Protein AF-A0A970P2R1-F1 (afdb_monomer)

pLDDT: mean 73.84, std 22.55, range [23.25, 95.31]

Nearest PDB structures (foldseek):
  1dvm-assembly2_B  TM=5.937E-01  e=7.391E-01  Homo sapiens
  6i8s-assembly4_D  TM=6.173E-01  e=1.164E+00  Homo sapiens
  1dvm-assembly1_A  TM=5.723E-01  e=1.164E+00  Homo sapiens
  4ic0-assembly2_B  TM=6.136E-01  e=2.172E+00  Homo sapiens
  4dte-assembly1_A  TM=6.291E-01  e=5.385E+00  Danio rerio

Sequence (281 aa):
KMSAKVDSSAVQDGYQIYHHCFVFNDQGHWTVIQQGMNEENLQARRYHWLSTQMQEFTVDPQSAICCDHTGETLNLVSKSNQLLNQTSCKLVQSHPDKLLFEIEKINNQSKALQLPRPHWIPKTSYLNKSLYLAYEQQPQNFEQLLGVSGVGPGTLRALCMVAEVAYGVEASYADPVRYSFAHGGKDGIPFPVNEADIENSYTVLNRALRRSRAGHSEQLKALKNLAKWHSETMNSINCTPVSGVDSGSLALMPSIEARNSDSISGKNSAPSSLPVQMELF

Radius of gyration: 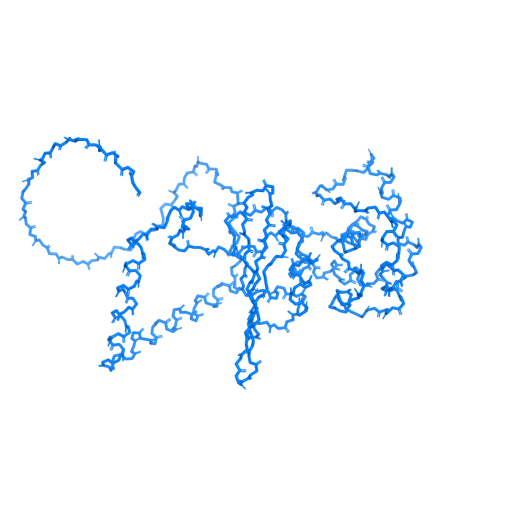25.47 Å; Cα contacts (8 Å, |Δi|>4): 344; chains: 1; bounding box: 80×46×70 Å

Structure (mmCIF, N/CA/C/O backbone):
data_AF-A0A970P2R1-F1
#
_entry.id   AF-A0A970P2R1-F1
#
loop_
_atom_site.group_PDB
_atom_site.id
_atom_site.type_symbol
_atom_site.label_atom_id
_atom_site.label_alt_id
_atom_site.label_comp_id
_atom_site.label_asym_id
_atom_site.label_entity_id
_atom_site.label_seq_id
_atom_site.pdbx_PDB_ins_code
_atom_site.Cartn_x
_atom_site.Cartn_y
_atom_site.Cartn_z
_atom_site.occupancy
_atom_site.B_iso_or_equiv
_atom_site.auth_seq_id
_atom_site.auth_comp_id
_atom_site.auth_asym_id
_atom_site.auth_atom_id
_atom_site.pdbx_PDB_model_num
ATOM 1 N N . LYS A 1 1 ? -9.849 3.499 -11.238 1.00 80.94 1 LYS A N 1
ATOM 2 C CA . LYS A 1 1 ? -10.430 3.790 -9.897 1.00 80.94 1 LYS A CA 1
ATOM 3 C C . LYS A 1 1 ? -9.833 2.899 -8.808 1.00 80.94 1 LYS A C 1
ATOM 5 O O . LYS A 1 1 ? -9.298 3.453 -7.861 1.00 80.94 1 LYS A O 1
ATOM 10 N N . MET A 1 2 ? -9.891 1.565 -8.931 1.00 92.25 2 MET A N 1
ATOM 11 C CA . MET A 1 2 ? -9.352 0.660 -7.901 1.00 92.25 2 MET A CA 1
ATOM 12 C C . MET A 1 2 ? -7.836 0.811 -7.700 1.00 92.25 2 MET A C 1
ATOM 14 O O . MET A 1 2 ? -7.391 0.909 -6.567 1.00 92.25 2 MET A O 1
ATOM 18 N N . SER A 1 3 ? -7.060 0.966 -8.777 1.00 91.75 3 SER A N 1
ATOM 19 C CA . SER A 1 3 ? -5.612 1.228 -8.697 1.00 91.75 3 SER A CA 1
ATOM 20 C C . SER A 1 3 ? -5.265 2.438 -7.824 1.00 91.75 3 SER A C 1
ATOM 22 O O . SER A 1 3 ? -4.459 2.347 -6.907 1.00 91.75 3 SER A O 1
ATOM 24 N N . ALA A 1 4 ? -5.927 3.575 -8.049 1.00 90.06 4 ALA A N 1
ATOM 25 C CA . ALA A 1 4 ? -5.758 4.771 -7.222 1.00 90.06 4 ALA A CA 1
ATOM 26 C C . ALA A 1 4 ? -6.192 4.541 -5.769 1.00 90.06 4 ALA A C 1
ATOM 28 O O . ALA A 1 4 ? -5.599 5.095 -4.847 1.00 90.06 4 ALA A O 1
ATOM 29 N N . LYS A 1 5 ? -7.223 3.719 -5.545 1.00 92.50 5 LYS A N 1
ATOM 30 C CA . LYS A 1 5 ? -7.702 3.389 -4.201 1.00 92.50 5 LYS A CA 1
ATOM 31 C C . LYS A 1 5 ? -6.689 2.549 -3.428 1.00 92.50 5 LYS A C 1
ATOM 33 O O . LYS A 1 5 ? -6.451 2.829 -2.258 1.00 92.50 5 LYS A O 1
ATOM 38 N N . VAL A 1 6 ? -6.082 1.568 -4.087 1.00 93.88 6 VAL A N 1
ATOM 39 C CA . VAL A 1 6 ? -5.018 0.743 -3.514 1.00 93.88 6 VAL A CA 1
ATOM 40 C C . VAL A 1 6 ? -3.812 1.609 -3.161 1.00 93.88 6 VAL A C 1
ATOM 42 O O . VAL A 1 6 ? -3.434 1.639 -1.992 1.00 93.88 6 VAL A O 1
ATOM 45 N N . ASP A 1 7 ? -3.292 2.381 -4.118 1.00 92.62 7 ASP A N 1
ATOM 46 C CA . ASP A 1 7 ? -2.084 3.194 -3.909 1.00 92.62 7 ASP A CA 1
ATOM 47 C C . ASP A 1 7 ? -2.286 4.309 -2.867 1.00 92.62 7 ASP A C 1
ATOM 49 O O . ASP A 1 7 ? -1.341 4.682 -2.192 1.00 92.62 7 ASP A O 1
ATOM 53 N N . SER A 1 8 ? -3.510 4.829 -2.691 1.00 90.19 8 SER A N 1
ATOM 54 C CA . SER A 1 8 ? -3.786 5.905 -1.718 1.00 90.19 8 SER A CA 1
ATOM 55 C C . SER A 1 8 ? -4.278 5.440 -0.344 1.00 90.19 8 SER A C 1
ATOM 57 O O . SER A 1 8 ? -4.196 6.194 0.624 1.00 90.19 8 SER A O 1
ATOM 59 N N . SER A 1 9 ? -4.902 4.261 -0.249 1.00 91.62 9 SER A N 1
ATOM 60 C CA . SER A 1 9 ? -5.569 3.805 0.984 1.00 91.62 9 SER A CA 1
ATOM 61 C C . SER A 1 9 ? -4.962 2.528 1.560 1.00 91.62 9 SER A C 1
ATOM 63 O O . SER A 1 9 ? -4.889 2.394 2.784 1.00 91.62 9 SER A O 1
ATOM 65 N N . ALA A 1 10 ? -4.570 1.586 0.699 1.00 92.62 10 ALA A N 1
ATOM 66 C CA . ALA A 1 10 ? -4.089 0.273 1.113 1.00 92.62 10 ALA A CA 1
ATOM 67 C C . ALA A 1 10 ? -2.560 0.224 1.248 1.00 92.62 10 ALA A C 1
ATOM 69 O O . ALA A 1 10 ? -2.063 -0.441 2.151 1.00 92.62 10 ALA A O 1
ATOM 70 N N . VAL A 1 11 ? -1.831 0.958 0.404 1.00 92.06 11 VAL A N 1
ATOM 71 C CA . VAL A 1 11 ? -0.399 1.232 0.581 1.00 92.06 11 VAL A CA 1
ATOM 72 C C . VAL A 1 11 ? -0.270 2.543 1.356 1.00 92.06 11 VAL A C 1
ATOM 74 O O . VAL A 1 11 ? -0.536 3.613 0.822 1.00 92.06 11 VAL A O 1
ATOM 77 N N . GLN A 1 12 ? 0.052 2.470 2.647 1.00 91.00 12 GLN A N 1
ATOM 78 C CA . GLN A 1 12 ? 0.147 3.645 3.519 1.00 91.00 12 GLN A CA 1
ATOM 79 C C . GLN A 1 12 ? 1.611 4.027 3.744 1.00 91.00 12 GLN A C 1
ATOM 81 O O . GLN A 1 12 ? 2.152 3.836 4.830 1.00 91.00 12 GLN A O 1
ATOM 86 N N . ASP A 1 13 ? 2.239 4.546 2.691 1.00 88.12 13 ASP A N 1
ATOM 87 C CA . ASP A 1 13 ? 3.656 4.943 2.642 1.00 88.12 13 ASP A CA 1
ATOM 88 C C . ASP A 1 13 ? 3.884 6.455 2.827 1.00 88.12 13 ASP A C 1
ATOM 90 O O . ASP A 1 13 ? 5.014 6.937 2.791 1.00 88.12 13 ASP A O 1
ATOM 94 N N . GLY A 1 14 ? 2.807 7.221 3.013 1.00 88.56 14 GLY A N 1
ATOM 95 C CA . GLY A 1 14 ? 2.865 8.671 3.197 1.00 88.56 14 GLY A CA 1
ATOM 96 C C . GLY A 1 14 ? 2.974 9.481 1.901 1.00 88.56 14 GLY A C 1
ATOM 97 O O . GLY A 1 14 ? 3.037 10.706 1.978 1.00 88.56 14 GLY A O 1
ATOM 98 N N . TYR A 1 15 ? 2.944 8.854 0.720 1.00 91.00 15 TYR A N 1
ATOM 99 C CA . TYR A 1 15 ? 2.970 9.568 -0.557 1.00 91.00 15 TYR A CA 1
ATOM 100 C C . TYR A 1 15 ? 1.544 9.849 -1.045 1.00 91.00 15 TYR A C 1
ATOM 102 O O . TYR A 1 15 ? 0.757 8.949 -1.338 1.00 91.00 15 TYR A O 1
ATOM 110 N N . GLN A 1 16 ? 1.190 11.126 -1.167 1.00 91.44 16 GLN A N 1
ATOM 111 C CA . GLN A 1 16 ? -0.131 11.536 -1.638 1.00 91.44 16 GLN A CA 1
ATOM 112 C C . GLN A 1 16 ? -0.165 11.586 -3.166 1.00 91.44 16 GLN A C 1
ATOM 114 O O . GLN A 1 16 ? 0.606 12.317 -3.789 1.00 91.44 16 GLN A O 1
ATOM 119 N N . ILE A 1 17 ? -1.067 10.810 -3.775 1.00 93.00 17 ILE A N 1
ATOM 120 C CA . ILE A 1 17 ? -1.231 10.748 -5.232 1.00 93.00 17 ILE A CA 1
ATOM 121 C C . ILE A 1 17 ? -1.724 12.094 -5.770 1.00 93.00 17 ILE A C 1
ATOM 123 O O . ILE A 1 17 ? -2.824 12.533 -5.437 1.00 93.00 17 ILE A O 1
ATOM 127 N N . TYR A 1 18 ? -0.941 12.707 -6.657 1.00 92.69 18 TYR A N 1
ATOM 128 C CA . TYR A 1 18 ? -1.281 13.975 -7.314 1.00 92.69 18 TYR A CA 1
ATOM 129 C C . TYR A 1 18 ? -1.337 13.865 -8.843 1.00 92.69 18 TYR A C 1
ATOM 131 O O . TYR A 1 18 ? -1.887 14.739 -9.511 1.00 92.69 18 TYR A O 1
ATOM 139 N N . HIS A 1 19 ? -0.794 12.786 -9.413 1.00 93.12 19 HIS A N 1
ATOM 140 C CA . HIS A 1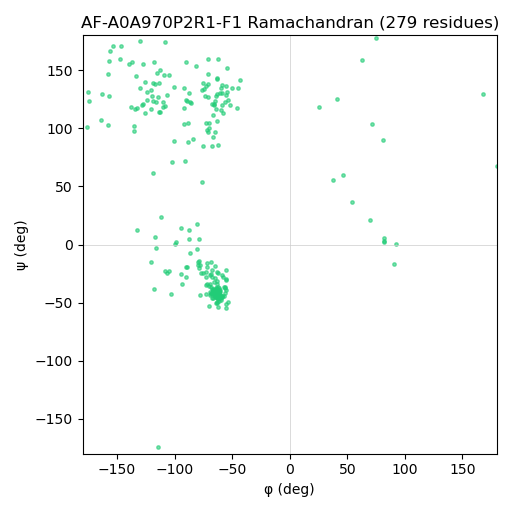 19 ? -0.834 12.520 -10.847 1.00 93.12 19 HIS A CA 1
ATOM 141 C C . HIS A 1 19 ? -1.328 11.098 -11.114 1.00 93.12 19 HIS A C 1
ATOM 143 O O . HIS A 1 19 ? -0.869 10.140 -10.488 1.00 93.12 19 HIS A O 1
ATOM 149 N N . HIS A 1 20 ? -2.242 10.960 -12.075 1.00 94.38 20 HIS A N 1
ATOM 150 C CA . HIS A 1 20 ? -2.821 9.689 -12.495 1.00 94.38 20 HIS A CA 1
ATOM 151 C C . HIS A 1 20 ? -2.930 9.649 -14.019 1.00 94.38 20 HIS A C 1
ATOM 153 O O . HIS A 1 20 ? -3.655 10.443 -14.615 1.00 94.38 20 HIS A O 1
ATOM 159 N N . CYS A 1 21 ? -2.236 8.701 -14.643 1.00 94.69 21 CYS A N 1
ATOM 160 C CA . CYS A 1 21 ? -2.295 8.455 -16.077 1.00 94.69 21 CYS A CA 1
ATOM 161 C C . CYS A 1 21 ? -2.799 7.032 -16.333 1.00 94.69 21 CYS A C 1
ATOM 163 O O . CYS A 1 21 ? -2.270 6.071 -15.774 1.00 94.69 21 CYS A O 1
ATOM 165 N N . PHE A 1 22 ? -3.824 6.907 -17.175 1.00 94.88 22 PHE A N 1
ATOM 166 C CA . PHE A 1 22 ? -4.406 5.638 -17.603 1.00 94.88 22 PHE A CA 1
ATOM 167 C C . PHE A 1 22 ? -4.259 5.524 -19.119 1.00 94.88 22 PHE A C 1
ATOM 169 O O . PHE A 1 22 ? -4.734 6.389 -19.854 1.00 94.88 22 PHE A O 1
ATOM 176 N N . VAL A 1 23 ? -3.614 4.456 -19.582 1.00 94.12 23 VAL A N 1
ATOM 177 C CA . VAL A 1 23 ? -3.412 4.179 -21.009 1.00 94.12 23 VAL A CA 1
ATOM 178 C C . VAL A 1 23 ? -3.946 2.788 -21.311 1.00 94.12 23 VAL A C 1
ATOM 180 O O . VAL A 1 23 ? -3.753 1.862 -20.525 1.00 94.12 23 VAL A O 1
ATOM 183 N N . PHE A 1 24 ? -4.608 2.630 -22.452 1.00 95.06 24 PHE A N 1
ATOM 184 C CA . PHE A 1 24 ? -5.129 1.352 -22.922 1.00 95.06 24 PHE A CA 1
ATOM 185 C C . PHE A 1 24 ? -4.856 1.176 -24.415 1.00 95.06 24 PHE A C 1
ATOM 187 O O . PHE A 1 24 ? -4.655 2.158 -25.131 1.00 95.06 24 PHE A O 1
ATOM 194 N N . ASN A 1 25 ? -4.828 -0.072 -24.874 1.00 93.31 25 ASN A N 1
ATOM 195 C CA . ASN A 1 25 ? -4.728 -0.410 -26.289 1.00 93.31 25 ASN A CA 1
ATOM 196 C C . ASN A 1 25 ? -6.051 -0.977 -26.835 1.00 93.31 25 ASN A C 1
ATOM 198 O O . ASN A 1 25 ? -7.013 -1.208 -26.101 1.00 93.31 25 ASN A O 1
ATOM 202 N N . ASP A 1 26 ? -6.083 -1.208 -28.143 1.00 94.06 26 ASP A N 1
ATOM 203 C CA . ASP A 1 26 ? -7.198 -1.807 -28.886 1.00 94.06 26 ASP A CA 1
ATOM 204 C C . ASP A 1 26 ? -7.515 -3.257 -28.476 1.00 94.06 26 ASP A C 1
ATOM 206 O O . ASP A 1 26 ? -8.648 -3.706 -28.623 1.00 94.06 26 ASP A O 1
ATOM 210 N N . GLN A 1 27 ? -6.542 -3.973 -27.908 1.00 93.44 27 GLN A N 1
ATOM 211 C CA . GLN A 1 27 ? -6.704 -5.324 -27.355 1.00 93.44 27 GLN A CA 1
ATOM 212 C C . GLN A 1 27 ? -7.318 -5.341 -25.943 1.00 93.44 27 GLN A C 1
ATOM 214 O O . GLN A 1 27 ? -7.556 -6.414 -25.392 1.00 93.44 27 GLN A O 1
ATOM 219 N N . GLY A 1 28 ? -7.567 -4.176 -25.337 1.00 91.06 28 GLY A N 1
ATOM 220 C CA . GLY A 1 28 ? -8.112 -4.059 -23.981 1.00 91.06 28 GLY A CA 1
ATOM 221 C C . GLY A 1 28 ? -7.076 -4.209 -22.861 1.00 91.06 28 GLY A C 1
ATOM 222 O O . GLY A 1 28 ? -7.441 -4.197 -21.684 1.00 91.06 28 GLY A O 1
ATOM 223 N N . HIS A 1 29 ? -5.786 -4.308 -23.191 1.00 92.94 29 HIS A N 1
ATOM 224 C CA . HIS A 1 29 ? -4.715 -4.195 -22.207 1.00 92.94 29 HIS A CA 1
ATOM 225 C C . HIS A 1 29 ? -4.583 -2.746 -21.758 1.00 92.94 29 HIS A C 1
ATOM 227 O O . HIS A 1 29 ? -4.588 -1.816 -22.564 1.00 92.94 29 HIS A O 1
ATOM 233 N N . TRP A 1 30 ? -4.425 -2.563 -20.455 1.00 94.00 30 TRP A N 1
ATOM 234 C CA . TRP A 1 30 ? -4.271 -1.261 -19.833 1.00 94.00 30 TRP A CA 1
ATOM 235 C C . TRP A 1 30 ? -3.032 -1.193 -18.937 1.00 94.00 30 TRP A C 1
ATOM 237 O O . TRP A 1 30 ? -2.535 -2.203 -18.425 1.00 94.00 30 TRP A O 1
ATOM 247 N N . THR A 1 31 ? -2.544 0.028 -18.749 1.00 94.81 31 THR A N 1
ATOM 248 C CA . THR A 1 31 ? -1.518 0.393 -17.775 1.00 94.81 31 THR A CA 1
ATOM 249 C C . THR A 1 31 ? -1.949 1.641 -17.018 1.00 94.81 31 THR A C 1
ATOM 251 O O . THR A 1 31 ? -2.610 2.528 -17.566 1.00 94.81 31 THR A O 1
ATOM 254 N N . VAL A 1 32 ? -1.592 1.691 -15.737 1.00 95.25 32 VAL A N 1
ATOM 255 C CA . VAL A 1 32 ? -1.745 2.887 -14.909 1.00 95.25 32 VAL A CA 1
ATOM 256 C C . VAL A 1 32 ? -0.382 3.312 -14.397 1.00 95.25 32 VAL A C 1
ATOM 258 O O . VAL A 1 32 ? 0.370 2.493 -13.875 1.00 95.25 32 VAL A O 1
ATOM 261 N N . ILE A 1 33 ? -0.095 4.603 -14.523 1.00 93.75 33 ILE A N 1
ATOM 262 C CA . ILE A 1 33 ? 1.086 5.241 -13.949 1.00 93.75 33 ILE A CA 1
ATOM 263 C C . ILE A 1 33 ? 0.592 6.334 -13.009 1.00 93.75 33 ILE A C 1
ATOM 265 O O . ILE A 1 33 ? -0.058 7.288 -13.441 1.00 93.75 33 ILE A O 1
ATOM 269 N N . GLN A 1 34 ? 0.888 6.188 -11.722 1.00 94.56 34 GLN A N 1
ATOM 270 C CA . GLN A 1 34 ? 0.523 7.157 -10.689 1.00 94.56 34 GLN A CA 1
ATOM 271 C C . GLN A 1 34 ? 1.784 7.756 -10.087 1.00 94.56 34 GLN A C 1
ATOM 273 O O . GLN A 1 34 ? 2.806 7.077 -9.993 1.00 94.56 34 GLN A O 1
ATOM 278 N N . GLN A 1 35 ? 1.714 9.020 -9.679 1.00 91.94 35 GLN A N 1
ATOM 279 C CA . GLN A 1 35 ? 2.790 9.667 -8.937 1.00 91.94 35 GLN A CA 1
ATOM 280 C C . GLN A 1 35 ? 2.239 10.209 -7.627 1.00 91.94 35 GLN A C 1
ATOM 282 O O . GLN A 1 35 ? 1.261 10.964 -7.619 1.00 91.94 35 GLN A O 1
ATOM 287 N N . GLY A 1 36 ? 2.868 9.778 -6.539 1.00 92.69 36 GLY A N 1
ATOM 288 C CA . GLY A 1 36 ? 2.662 10.295 -5.201 1.00 92.69 36 GLY A CA 1
ATOM 289 C C . GLY A 1 36 ? 3.821 11.187 -4.783 1.00 92.69 36 GLY A C 1
ATOM 290 O O . GLY A 1 36 ? 4.961 10.945 -5.180 1.00 92.69 36 GLY A O 1
ATOM 291 N N . MET A 1 37 ? 3.531 12.217 -3.998 1.00 91.12 37 MET A N 1
ATOM 292 C CA . MET A 1 37 ? 4.530 13.098 -3.399 1.00 91.12 37 MET A CA 1
ATOM 293 C C . MET A 1 37 ? 4.460 12.983 -1.882 1.00 91.12 37 MET A C 1
ATOM 295 O O . MET A 1 37 ? 3.369 12.945 -1.314 1.00 91.12 37 MET A O 1
ATOM 299 N N . ASN A 1 38 ? 5.620 12.931 -1.242 1.00 89.00 38 ASN A N 1
ATOM 300 C CA . ASN A 1 38 ? 5.754 13.077 0.195 1.00 89.00 38 ASN A CA 1
ATOM 301 C C . ASN A 1 38 ? 6.514 14.386 0.456 1.00 89.00 38 ASN A C 1
ATOM 303 O O . ASN A 1 38 ? 7.665 14.555 0.056 1.00 89.00 38 ASN A O 1
ATOM 307 N N . GLU A 1 39 ? 5.821 15.342 1.071 1.00 86.12 39 GLU A N 1
ATOM 308 C CA . GLU A 1 39 ? 6.351 16.684 1.332 1.00 86.12 39 GLU A CA 1
ATOM 309 C C . GLU A 1 39 ? 7.364 16.697 2.484 1.00 86.12 39 GLU A C 1
ATOM 311 O O . GLU A 1 39 ? 8.225 17.570 2.524 1.00 86.12 39 GLU A O 1
ATOM 316 N N . GLU A 1 40 ? 7.300 15.726 3.400 1.00 84.94 40 GLU A N 1
ATOM 317 C CA . GLU A 1 40 ? 8.189 15.661 4.565 1.00 84.94 40 GLU A CA 1
ATOM 318 C C . GLU A 1 40 ? 9.609 15.262 4.164 1.00 84.94 40 GLU A C 1
ATOM 320 O O . GLU A 1 40 ? 10.580 15.848 4.639 1.00 84.94 40 GLU A O 1
ATOM 325 N N . ASN A 1 41 ? 9.736 14.280 3.267 1.00 83.00 41 ASN A N 1
ATOM 326 C CA . ASN A 1 41 ? 11.031 13.823 2.763 1.00 83.00 41 ASN A CA 1
ATOM 327 C C . ASN A 1 41 ? 11.399 14.418 1.392 1.00 83.00 41 ASN A C 1
ATOM 329 O O . ASN A 1 41 ? 12.463 14.097 0.867 1.00 83.00 41 ASN A O 1
ATOM 333 N N . LEU A 1 42 ? 10.554 15.298 0.837 1.00 82.38 42 LEU A N 1
ATOM 334 C CA . LEU A 1 42 ? 10.734 15.956 -0.464 1.00 82.38 42 LEU A CA 1
ATOM 335 C C . LEU A 1 42 ? 10.961 14.968 -1.619 1.00 82.38 42 LEU A C 1
ATOM 337 O O . LEU A 1 42 ? 11.737 15.237 -2.538 1.00 82.38 42 LEU A O 1
ATOM 341 N N . GLN A 1 43 ? 10.285 13.818 -1.585 1.00 84.62 43 GLN A N 1
ATOM 342 C CA . GLN A 1 43 ? 10.414 12.793 -2.616 1.00 84.62 43 GLN A CA 1
ATOM 343 C C . GLN A 1 43 ? 9.115 12.508 -3.359 1.00 84.62 43 GLN A C 1
ATOM 345 O O . GLN A 1 43 ? 8.003 12.681 -2.857 1.00 84.62 43 GLN A O 1
ATOM 350 N N . ALA A 1 44 ? 9.279 11.973 -4.569 1.00 87.56 44 ALA A N 1
ATOM 351 C CA . ALA A 1 44 ? 8.202 11.396 -5.352 1.00 87.56 44 ALA A CA 1
ATOM 352 C C . ALA A 1 44 ? 8.331 9.868 -5.421 1.00 87.56 44 ALA A C 1
ATOM 354 O O . ALA A 1 44 ? 9.429 9.314 -5.497 1.00 87.56 44 ALA A O 1
ATOM 355 N N . ARG A 1 45 ? 7.187 9.188 -5.447 1.00 89.44 45 ARG A N 1
ATOM 356 C CA . ARG A 1 45 ? 7.066 7.740 -5.630 1.00 89.44 45 ARG A CA 1
ATOM 357 C C . ARG A 1 45 ? 6.161 7.465 -6.823 1.00 89.44 45 ARG A C 1
ATOM 359 O O . ARG A 1 45 ? 5.093 8.065 -6.948 1.00 89.44 45 ARG A O 1
ATOM 366 N N . ARG A 1 46 ? 6.598 6.592 -7.734 1.00 90.56 46 ARG A N 1
ATOM 367 C CA . ARG A 1 46 ? 5.837 6.216 -8.934 1.00 90.56 46 ARG A CA 1
ATOM 368 C C . ARG A 1 46 ? 5.266 4.815 -8.800 1.00 90.56 46 ARG A C 1
ATOM 370 O O . ARG A 1 46 ? 6.008 3.876 -8.545 1.00 90.56 46 ARG A O 1
ATOM 377 N N . TYR A 1 47 ? 3.971 4.670 -9.036 1.00 92.69 47 TYR A N 1
ATOM 378 C CA . TYR A 1 47 ? 3.264 3.395 -8.969 1.00 92.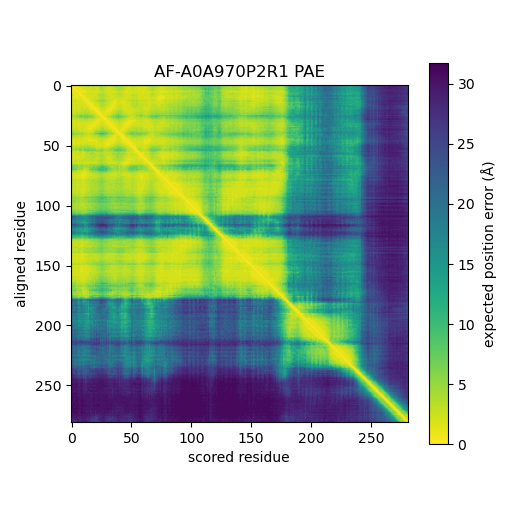69 47 TYR A CA 1
ATOM 379 C C . TYR A 1 47 ? 2.872 2.973 -10.374 1.00 92.69 47 TYR A C 1
ATOM 381 O O . TYR A 1 47 ? 2.179 3.701 -11.090 1.00 92.69 47 TYR A O 1
ATOM 389 N N . HIS A 1 48 ? 3.321 1.791 -10.767 1.00 91.56 48 HIS A N 1
ATOM 390 C CA . HIS A 1 48 ? 3.115 1.237 -12.090 1.00 91.56 48 HIS A CA 1
ATOM 391 C C . HIS A 1 48 ? 2.228 0.007 -11.991 1.00 91.56 48 HIS A C 1
ATOM 393 O O . HIS A 1 48 ? 2.532 -0.942 -11.268 1.00 91.56 48 HIS A O 1
ATOM 399 N N . TRP A 1 49 ? 1.159 0.016 -12.773 1.00 93.38 49 TRP A N 1
ATOM 400 C CA . TRP A 1 49 ? 0.234 -1.093 -12.913 1.00 93.38 49 TRP A CA 1
ATOM 401 C C . TRP A 1 49 ? 0.229 -1.561 -14.357 1.00 93.38 49 TRP A C 1
ATOM 403 O O . TRP A 1 49 ? 0.175 -0.747 -15.287 1.00 93.38 49 TRP A O 1
ATOM 413 N N . LEU A 1 50 ? 0.204 -2.875 -14.542 1.00 91.94 50 LEU A N 1
ATOM 414 C CA . LEU A 1 50 ? 0.110 -3.487 -15.853 1.00 91.94 50 LEU A CA 1
ATOM 415 C C . LEU A 1 50 ? -0.923 -4.614 -15.830 1.00 91.94 50 LEU A C 1
ATOM 417 O O . LEU A 1 50 ? -0.740 -5.626 -15.156 1.00 91.94 50 LEU A O 1
ATOM 421 N N . SER A 1 51 ? -1.989 -4.450 -16.613 1.00 91.50 51 SER A N 1
ATOM 422 C CA . SER A 1 51 ? -3.090 -5.421 -16.710 1.00 91.50 51 SER A CA 1
ATOM 423 C C . SER A 1 51 ? -2.651 -6.838 -17.074 1.00 91.50 51 SER A C 1
ATOM 425 O O . SER A 1 51 ? -3.286 -7.796 -16.661 1.00 91.50 51 SER A O 1
ATOM 427 N N . THR A 1 52 ? -1.563 -6.987 -17.831 1.00 88.38 52 THR A N 1
ATOM 428 C CA . THR A 1 52 ? -1.064 -8.295 -18.273 1.00 88.38 52 THR A CA 1
ATOM 429 C C . THR A 1 52 ? -0.294 -9.050 -17.190 1.00 88.38 52 THR A C 1
ATOM 431 O O . THR A 1 52 ? -0.002 -10.227 -17.373 1.00 88.38 52 THR A O 1
ATOM 434 N N . GLN A 1 53 ? 0.101 -8.378 -16.105 1.00 84.44 53 GLN A N 1
ATOM 435 C CA . GLN A 1 53 ? 0.837 -8.976 -14.983 1.00 84.44 53 GLN A CA 1
ATOM 436 C C . GLN A 1 53 ? -0.023 -9.107 -13.725 1.00 84.44 53 GLN A C 1
ATOM 438 O O . GLN A 1 53 ? 0.263 -9.944 -12.873 1.00 84.44 53 GLN A O 1
ATOM 443 N N . MET A 1 54 ? -1.076 -8.302 -13.613 1.00 84.31 54 MET A N 1
ATOM 444 C CA . MET A 1 54 ? -1.993 -8.347 -12.486 1.00 84.31 54 MET A CA 1
ATOM 445 C C . MET A 1 54 ? -2.922 -9.566 -12.575 1.00 84.31 54 MET A C 1
ATOM 447 O O . MET A 1 54 ? -3.525 -9.822 -13.614 1.00 84.31 54 MET A O 1
ATOM 451 N N . GLN A 1 55 ? -3.068 -10.271 -11.453 1.00 85.06 55 GLN A N 1
ATOM 452 C CA . GLN A 1 55 ? -4.089 -11.307 -11.258 1.00 85.06 55 GLN A CA 1
ATOM 453 C C . GLN A 1 55 ? -5.254 -10.799 -10.397 1.00 85.06 55 GLN A C 1
ATOM 455 O O . GLN A 1 55 ? -6.414 -11.031 -10.721 1.00 85.06 55 GLN A O 1
ATOM 460 N N . GLU A 1 56 ? -4.946 -10.069 -9.321 1.00 89.06 56 GLU A N 1
ATOM 461 C CA . GLU A 1 56 ? -5.916 -9.554 -8.352 1.00 89.06 56 GLU A CA 1
ATOM 462 C C . GLU A 1 56 ? -5.547 -8.125 -7.935 1.00 89.06 56 GLU A C 1
ATOM 464 O O . GLU A 1 56 ? -4.380 -7.745 -7.991 1.00 89.06 56 GLU A O 1
ATOM 469 N N . PHE A 1 57 ? -6.522 -7.329 -7.480 1.00 90.88 57 PHE A N 1
ATOM 470 C CA . PHE A 1 57 ? -6.282 -5.953 -7.017 1.00 90.88 57 PHE A CA 1
ATOM 471 C C . PHE A 1 57 ? -5.724 -5.863 -5.592 1.00 90.88 57 PHE A C 1
ATOM 473 O O . PHE A 1 57 ? -5.271 -4.796 -5.184 1.00 90.88 57 PHE A O 1
ATOM 480 N N . THR A 1 58 ? -5.796 -6.943 -4.815 1.00 91.69 58 THR A N 1
ATOM 481 C CA . THR A 1 58 ? -5.538 -6.927 -3.365 1.00 91.69 58 THR A CA 1
ATOM 482 C C . THR A 1 58 ? -4.349 -7.775 -2.930 1.00 91.69 58 THR A C 1
ATOM 484 O O . THR A 1 58 ? -4.127 -7.935 -1.729 1.00 91.69 58 THR A O 1
ATOM 487 N N . VAL A 1 59 ? -3.600 -8.325 -3.888 1.00 91.12 59 VAL A N 1
ATOM 488 C CA . VAL A 1 59 ? -2.431 -9.176 -3.644 1.00 91.12 59 VAL A CA 1
ATOM 489 C C . VAL A 1 59 ? -1.305 -8.742 -4.578 1.00 91.12 59 VAL A C 1
ATOM 491 O O . VAL A 1 59 ? -1.348 -9.056 -5.763 1.00 91.12 59 VAL A O 1
ATOM 494 N N . ASP A 1 60 ? -0.337 -7.990 -4.048 1.00 88.56 60 ASP A N 1
ATOM 495 C CA . ASP A 1 60 ? 0.825 -7.435 -4.763 1.00 88.56 60 ASP A CA 1
ATOM 496 C C . ASP A 1 60 ? 0.500 -6.966 -6.204 1.00 88.56 60 ASP A C 1
ATOM 498 O O . ASP A 1 60 ? 1.101 -7.441 -7.172 1.00 88.56 60 ASP A O 1
ATOM 502 N N . PRO A 1 61 ? -0.491 -6.067 -6.386 1.00 89.50 61 PRO A N 1
ATOM 503 C CA . PRO A 1 61 ? -1.077 -5.802 -7.698 1.00 89.50 61 PRO A CA 1
ATOM 504 C C . PRO A 1 61 ? -0.223 -4.888 -8.592 1.00 89.50 61 PRO A C 1
ATOM 506 O O . PRO A 1 61 ? -0.427 -4.839 -9.810 1.00 89.50 61 PRO A O 1
ATOM 509 N N . GLN A 1 62 ? 0.700 -4.119 -8.006 1.00 88.69 62 GLN A N 1
ATOM 510 C CA . GLN A 1 62 ? 1.581 -3.223 -8.747 1.00 88.69 62 GLN A CA 1
ATOM 511 C C . GLN A 1 62 ? 2.690 -4.019 -9.438 1.00 88.69 62 GLN A C 1
ATOM 513 O O . GLN A 1 62 ? 3.389 -4.820 -8.821 1.00 88.69 62 GLN A O 1
ATOM 518 N N . SER A 1 63 ? 2.927 -3.726 -10.717 1.00 86.06 63 SER A N 1
ATOM 519 C CA . SER A 1 63 ? 4.076 -4.277 -11.444 1.00 86.06 63 SER A CA 1
ATOM 520 C C . SER A 1 63 ? 5.400 -3.693 -10.937 1.00 86.06 63 SER A C 1
ATOM 522 O O . SER A 1 63 ? 6.418 -4.385 -10.912 1.00 86.06 63 SER A O 1
ATOM 524 N N . ALA A 1 64 ? 5.391 -2.420 -10.519 1.00 84.44 64 ALA A N 1
ATOM 525 C CA . ALA A 1 64 ? 6.537 -1.759 -9.900 1.00 84.44 64 ALA A CA 1
ATOM 526 C C . ALA A 1 64 ? 6.100 -0.554 -9.056 1.00 84.44 64 ALA A C 1
ATOM 528 O O . ALA A 1 64 ? 5.162 0.156 -9.421 1.00 84.44 64 ALA A O 1
ATOM 529 N N . ILE A 1 65 ? 6.816 -0.296 -7.962 1.00 86.50 65 ILE A N 1
ATOM 530 C CA . ILE A 1 65 ? 6.712 0.939 -7.178 1.00 86.50 65 ILE A CA 1
ATOM 531 C C . ILE A 1 65 ? 8.114 1.521 -7.075 1.00 86.50 65 ILE A C 1
ATOM 533 O O . ILE A 1 65 ? 8.982 0.915 -6.470 1.00 86.50 65 ILE A O 1
ATOM 537 N N . CYS A 1 66 ? 8.358 2.670 -7.687 1.00 85.50 66 CYS A N 1
ATOM 538 C CA . CYS A 1 66 ? 9.696 3.217 -7.862 1.00 85.50 66 CYS A CA 1
ATOM 539 C C . CYS A 1 66 ? 9.891 4.430 -6.955 1.00 85.50 66 CYS A C 1
ATOM 541 O O . CYS A 1 66 ? 9.168 5.423 -7.079 1.00 85.50 66 CYS A O 1
ATOM 543 N N . CYS A 1 67 ? 10.867 4.343 -6.056 1.00 81.56 67 CYS A N 1
ATOM 544 C CA . CYS A 1 67 ? 11.292 5.413 -5.163 1.00 81.56 67 CYS A CA 1
ATOM 545 C C . CYS A 1 67 ? 12.738 5.155 -4.724 1.00 81.56 67 CYS A C 1
ATOM 547 O O . CYS A 1 67 ? 13.189 4.009 -4.748 1.00 81.56 67 CYS A O 1
ATOM 549 N N . ASP A 1 68 ? 13.432 6.207 -4.303 1.00 73.69 68 ASP A N 1
ATOM 550 C CA . ASP A 1 68 ? 14.799 6.107 -3.784 1.00 73.69 68 ASP A CA 1
ATOM 551 C C . ASP A 1 68 ? 14.830 5.889 -2.265 1.00 73.69 68 ASP A C 1
ATOM 553 O O . ASP A 1 68 ? 15.825 5.416 -1.722 1.00 73.69 68 ASP A O 1
ATOM 557 N N . HIS A 1 69 ? 13.737 6.212 -1.568 1.00 76.81 69 HIS A N 1
ATOM 558 C CA . HIS A 1 69 ? 13.587 5.970 -0.139 1.00 76.81 69 HIS A CA 1
ATOM 559 C C . HIS A 1 69 ? 12.742 4.727 0.125 1.00 76.81 69 HIS A C 1
ATOM 561 O O . HIS A 1 69 ? 11.653 4.554 -0.433 1.00 76.81 69 HIS A O 1
ATOM 567 N N . THR A 1 70 ? 13.224 3.917 1.065 1.00 78.19 70 THR A N 1
ATOM 568 C CA . THR A 1 70 ? 12.487 2.802 1.664 1.00 78.19 70 THR A CA 1
ATOM 569 C C . THR A 1 70 ? 12.230 3.102 3.136 1.00 78.19 70 THR A C 1
ATOM 571 O O . THR A 1 70 ? 13.090 3.659 3.816 1.00 78.19 70 THR A O 1
ATOM 574 N N . GLY A 1 71 ? 11.035 2.792 3.630 1.00 78.94 71 GLY A N 1
ATOM 575 C CA . GLY A 1 71 ? 10.671 3.003 5.031 1.00 78.94 71 GLY A CA 1
ATOM 576 C C . GLY A 1 71 ? 9.539 2.089 5.485 1.00 78.94 71 GLY A C 1
ATOM 577 O O . GLY A 1 71 ? 8.863 1.474 4.664 1.00 78.94 71 GLY A O 1
ATOM 578 N N . GLU A 1 72 ? 9.315 2.002 6.797 1.00 82.25 72 GLU A N 1
ATOM 579 C CA . GLU A 1 72 ? 8.218 1.201 7.352 1.00 82.25 72 GLU A CA 1
ATOM 580 C C . GLU A 1 72 ? 6.874 1.671 6.787 1.00 82.25 72 GLU A C 1
ATOM 582 O O . GLU A 1 72 ? 6.417 2.786 7.041 1.00 82.25 72 GLU A O 1
ATOM 587 N N . THR A 1 73 ? 6.248 0.807 5.992 1.00 85.94 73 THR A N 1
ATOM 588 C CA . THR A 1 73 ? 5.050 1.126 5.219 1.00 85.94 73 THR A CA 1
ATOM 589 C C . THR A 1 73 ? 3.990 0.091 5.520 1.00 85.94 73 THR A C 1
ATOM 591 O O . THR A 1 73 ? 4.181 -1.087 5.226 1.00 85.94 73 THR A O 1
ATOM 594 N N . LEU A 1 74 ? 2.831 0.511 6.031 1.00 89.12 74 LEU A N 1
ATOM 595 C CA . LEU A 1 74 ? 1.699 -0.404 6.158 1.00 89.12 74 LEU A CA 1
ATOM 596 C C . LEU A 1 74 ? 1.146 -0.710 4.759 1.00 89.12 74 LEU A C 1
ATOM 598 O O . LEU A 1 74 ? 0.365 0.060 4.197 1.00 89.12 74 LEU A O 1
ATOM 602 N N . ASN A 1 75 ? 1.577 -1.835 4.192 1.00 90.94 75 ASN A N 1
ATOM 603 C CA . ASN A 1 75 ? 1.158 -2.308 2.880 1.00 90.94 75 ASN A CA 1
ATOM 604 C C . ASN A 1 75 ? 0.088 -3.395 3.021 1.00 90.94 75 ASN A C 1
ATOM 606 O O . ASN A 1 75 ? 0.385 -4.591 3.061 1.00 90.94 75 ASN A O 1
ATOM 610 N N . LEU A 1 76 ? -1.178 -2.988 3.061 1.00 91.69 76 LEU A N 1
ATOM 611 C CA . LEU A 1 76 ? -2.296 -3.916 3.221 1.00 91.69 76 LEU A CA 1
ATOM 612 C C . LEU A 1 76 ? -2.484 -4.830 2.009 1.00 91.69 76 LEU A C 1
ATOM 614 O O . LEU A 1 76 ? -3.035 -5.906 2.163 1.00 91.69 76 LEU A O 1
ATOM 618 N N . VAL A 1 77 ? -2.005 -4.471 0.816 1.00 92.12 77 VAL A N 1
ATOM 619 C CA . VAL A 1 77 ? -2.078 -5.368 -0.354 1.00 92.12 77 VAL A CA 1
ATOM 620 C C . VAL A 1 77 ? -0.892 -6.322 -0.460 1.00 92.12 77 VAL A C 1
ATOM 622 O O . VAL A 1 77 ? -0.826 -7.091 -1.416 1.00 92.12 77 VAL A O 1
ATOM 625 N N . SER A 1 78 ? 0.017 -6.328 0.521 1.00 90.44 78 SER A N 1
ATOM 626 C CA . SER A 1 78 ? 1.107 -7.299 0.548 1.00 90.44 78 SER A CA 1
ATOM 627 C C . SER A 1 78 ? 0.582 -8.728 0.679 1.00 90.44 78 SER A C 1
ATOM 629 O O . SER A 1 78 ? -0.365 -9.001 1.428 1.00 90.44 78 SER A O 1
ATOM 631 N N . LYS A 1 79 ? 1.238 -9.683 0.015 1.00 88.56 79 LYS A N 1
ATOM 632 C CA . LYS A 1 79 ? 0.950 -11.112 0.199 1.00 88.56 79 LYS A CA 1
ATOM 633 C C . LYS A 1 79 ? 1.107 -11.587 1.651 1.00 88.56 79 LYS A C 1
ATOM 635 O O . LYS A 1 79 ? 0.404 -12.512 2.053 1.00 88.56 79 LYS A O 1
ATOM 640 N N . SER A 1 80 ? 1.965 -10.957 2.457 1.00 87.75 80 SER A N 1
ATOM 641 C CA . SER A 1 80 ? 2.096 -11.278 3.889 1.00 87.75 80 SER A CA 1
ATOM 642 C C . SER A 1 80 ? 0.872 -10.857 4.715 1.00 87.75 80 SER A C 1
ATOM 644 O O . SER A 1 80 ? 0.560 -11.502 5.710 1.00 87.75 80 SER A O 1
ATOM 646 N N . ASN A 1 81 ? 0.120 -9.845 4.270 1.00 91.25 81 ASN A N 1
ATOM 647 C CA . ASN A 1 81 ? -1.019 -9.268 4.993 1.00 91.25 81 ASN A CA 1
ATOM 648 C C . ASN A 1 81 ? -2.383 -9.868 4.601 1.00 91.25 81 ASN A C 1
ATOM 650 O O . ASN A 1 81 ? -3.435 -9.344 4.969 1.00 91.25 81 ASN A O 1
ATOM 654 N N . GLN A 1 82 ? -2.418 -11.001 3.893 1.00 92.69 82 GLN A N 1
ATOM 655 C CA . GLN A 1 82 ? -3.686 -11.610 3.462 1.00 92.69 82 GLN A CA 1
ATOM 656 C C . GLN A 1 82 ? -4.585 -12.032 4.634 1.00 92.69 82 GLN A C 1
ATOM 658 O O . GLN A 1 82 ? -5.799 -11.823 4.587 1.00 92.69 82 GLN A O 1
ATOM 663 N N . LEU A 1 83 ? -4.006 -12.565 5.714 1.00 92.69 83 LEU A N 1
ATOM 664 C CA . LEU A 1 83 ? -4.767 -12.921 6.917 1.00 92.69 83 LEU A CA 1
ATOM 665 C C . LEU A 1 83 ? -5.357 -11.676 7.602 1.00 92.69 83 LEU A C 1
ATOM 667 O O . LEU A 1 83 ? -6.508 -11.692 8.048 1.00 92.69 83 LEU A O 1
ATOM 671 N N . LEU A 1 84 ? -4.595 -10.581 7.634 1.00 92.44 84 LEU A N 1
ATOM 672 C CA . LEU A 1 84 ? -5.021 -9.289 8.170 1.00 92.44 84 LEU A CA 1
ATOM 673 C C . LEU A 1 84 ? -6.203 -8.718 7.377 1.00 92.44 84 LEU A C 1
ATOM 675 O O . LEU A 1 84 ? -7.192 -8.273 7.963 1.00 92.44 84 LEU A O 1
ATOM 679 N N . ASN A 1 85 ? -6.154 -8.804 6.048 1.00 92.50 85 ASN A N 1
ATOM 680 C CA . ASN A 1 85 ? -7.232 -8.363 5.163 1.00 92.50 85 ASN A CA 1
ATOM 681 C C . ASN A 1 85 ? -8.515 -9.177 5.350 1.00 92.50 85 ASN A C 1
ATOM 683 O O . ASN A 1 85 ? -9.607 -8.611 5.445 1.00 92.50 85 ASN A O 1
ATOM 687 N N . GLN A 1 86 ? -8.392 -10.505 5.441 1.00 93.62 86 GLN A N 1
ATOM 688 C CA . GLN A 1 86 ? -9.522 -11.397 5.715 1.00 93.62 86 GLN A CA 1
ATOM 689 C C . GLN A 1 86 ? -10.154 -11.092 7.076 1.00 93.62 86 GLN A C 1
ATOM 691 O O . GLN A 1 86 ? -11.378 -11.069 7.205 1.00 93.62 86 GLN A O 1
ATOM 696 N N . THR A 1 87 ? -9.327 -10.824 8.084 1.00 93.38 87 THR A N 1
ATOM 697 C CA . THR A 1 87 ? -9.788 -10.471 9.431 1.00 93.38 87 THR A CA 1
ATOM 698 C C . THR A 1 87 ? -10.477 -9.112 9.424 1.00 93.38 87 THR A C 1
ATOM 700 O O . THR A 1 87 ? -11.599 -9.002 9.906 1.00 93.38 87 THR A O 1
ATOM 703 N N . SER A 1 88 ? -9.889 -8.109 8.770 1.00 93.25 88 SER A N 1
ATOM 704 C CA . SER A 1 88 ? -10.488 -6.780 8.586 1.00 93.25 88 SER A CA 1
ATOM 705 C C . SER A 1 88 ? -11.861 -6.853 7.912 1.00 93.25 88 SER A C 1
ATOM 707 O O . SER A 1 88 ? -12.799 -6.185 8.338 1.00 93.25 88 SER A O 1
ATOM 709 N N . CYS A 1 89 ? -12.008 -7.710 6.899 1.00 93.25 89 CYS A N 1
ATOM 710 C CA . CYS A 1 89 ? -13.283 -7.949 6.228 1.00 93.25 89 CYS A CA 1
ATOM 711 C C . CYS A 1 89 ? -14.323 -8.574 7.175 1.00 93.25 89 CYS A C 1
ATOM 713 O O . CYS A 1 89 ? -15.447 -8.084 7.252 1.00 93.25 89 CYS A O 1
ATOM 715 N N . LYS A 1 90 ? -13.936 -9.583 7.968 1.00 93.56 90 LYS A N 1
ATOM 716 C CA . LYS A 1 90 ? -14.811 -10.204 8.982 1.00 93.56 90 LYS A CA 1
ATOM 717 C C . LYS A 1 90 ? -15.224 -9.232 10.090 1.00 93.56 90 LYS A C 1
ATOM 719 O O . LYS A 1 90 ? -16.368 -9.269 10.531 1.00 93.56 90 LYS A O 1
ATOM 724 N N . LEU A 1 91 ? -14.320 -8.354 10.530 1.00 93.12 91 LEU A N 1
ATOM 725 C CA . LEU A 1 91 ? -14.612 -7.352 11.562 1.00 93.12 91 LEU A CA 1
ATOM 726 C C . LEU A 1 91 ? -15.756 -6.433 11.135 1.00 93.12 91 LEU A C 1
ATOM 728 O O . LEU A 1 91 ? -16.683 -6.199 11.909 1.00 93.12 91 LEU A O 1
ATOM 732 N N . VAL A 1 92 ? -15.717 -5.972 9.887 1.00 93.62 92 VAL A N 1
ATOM 733 C CA . VAL A 1 92 ? -16.725 -5.075 9.309 1.00 93.62 92 VAL A CA 1
ATOM 734 C C . VAL A 1 92 ? -18.086 -5.752 9.126 1.00 93.62 92 VAL A C 1
ATOM 736 O O . VAL A 1 92 ? -19.104 -5.072 9.146 1.00 93.62 92 VAL A O 1
ATOM 739 N N . GLN A 1 93 ? -18.132 -7.078 8.988 1.00 92.38 93 GLN A N 1
ATOM 740 C CA . GLN A 1 93 ? -19.393 -7.826 8.905 1.00 92.38 93 GLN A CA 1
ATOM 741 C C . GLN A 1 93 ? -20.129 -7.899 10.254 1.00 92.38 93 GLN A C 1
ATOM 743 O O . GLN A 1 93 ? -21.321 -8.203 10.297 1.00 92.38 93 GLN A O 1
ATOM 748 N N . SER A 1 94 ? -19.451 -7.601 11.366 1.00 90.81 94 SER A N 1
ATOM 749 C CA . SER A 1 94 ? -20.059 -7.519 12.696 1.00 90.81 94 SER A CA 1
ATOM 750 C C . SER A 1 94 ? -20.568 -6.107 13.011 1.00 90.81 94 SER A C 1
ATOM 752 O O . SER A 1 94 ? -20.107 -5.131 12.425 1.00 90.81 94 SER A O 1
ATOM 754 N N . HIS A 1 95 ? -21.523 -5.987 13.943 1.00 92.81 95 HIS A N 1
ATOM 755 C CA . HIS A 1 95 ? -22.109 -4.687 14.292 1.00 92.81 95 HIS A CA 1
ATOM 756 C C . HIS A 1 95 ? -21.020 -3.672 14.719 1.00 92.81 95 HIS A C 1
ATOM 758 O O . HIS A 1 95 ? -20.243 -3.996 15.629 1.00 92.81 95 HIS A O 1
ATOM 764 N N . PRO A 1 96 ? -20.979 -2.450 14.139 1.00 91.81 96 PRO A N 1
ATOM 765 C CA . PRO A 1 96 ? -19.890 -1.489 14.339 1.00 91.81 96 PRO A CA 1
ATOM 766 C C . PRO A 1 96 ? -19.604 -1.128 15.796 1.00 91.81 96 PRO A C 1
ATOM 768 O O . PRO A 1 96 ? -18.455 -0.877 16.140 1.00 91.81 96 PRO A O 1
ATOM 771 N N . ASP A 1 97 ? -20.612 -1.141 16.670 1.00 90.69 97 ASP A N 1
ATOM 772 C CA . ASP A 1 97 ? -20.455 -0.775 18.086 1.00 90.69 97 ASP A CA 1
ATOM 773 C C . ASP A 1 97 ? -19.402 -1.608 18.820 1.00 90.69 97 ASP A C 1
ATOM 775 O O . ASP A 1 97 ? -18.662 -1.074 19.643 1.00 90.69 97 ASP A O 1
ATOM 779 N N . LYS A 1 98 ? -19.288 -2.905 18.499 1.00 89.25 98 LYS A N 1
ATOM 780 C CA . LYS A 1 98 ? -18.246 -3.758 19.089 1.00 89.25 98 LYS A CA 1
ATOM 781 C C . LYS A 1 98 ? -16.860 -3.281 18.671 1.00 89.25 98 LYS A C 1
ATOM 783 O O . LYS A 1 98 ? -15.963 -3.181 19.498 1.00 89.25 98 LYS A O 1
ATOM 788 N N . LEU A 1 99 ? -16.703 -2.962 17.389 1.00 89.25 99 LEU A N 1
ATOM 789 C CA . LEU A 1 99 ? -15.443 -2.492 16.832 1.00 89.25 99 LEU A CA 1
ATOM 790 C C . LEU A 1 99 ? -15.062 -1.118 17.399 1.00 89.25 99 LEU A C 1
ATOM 792 O O . LEU A 1 99 ? -13.912 -0.907 17.770 1.00 89.25 99 LEU A O 1
ATOM 796 N N . LEU A 1 100 ? -16.030 -0.208 17.516 1.00 88.75 100 LEU A N 1
ATOM 797 C CA . LEU A 1 100 ? -15.837 1.107 18.126 1.00 88.75 100 LEU A CA 1
ATOM 798 C C . LEU A 1 100 ? -15.424 0.995 19.594 1.00 88.75 100 LEU A C 1
ATOM 800 O O . LEU A 1 100 ? -14.485 1.669 20.009 1.00 88.75 100 LEU A O 1
ATOM 804 N N . PHE A 1 101 ? -16.060 0.095 20.345 1.00 88.38 101 PHE A N 1
ATOM 805 C CA . PHE A 1 101 ? -15.690 -0.185 21.728 1.00 88.38 101 PHE A CA 1
ATOM 806 C C . PHE A 1 101 ? -14.246 -0.695 21.853 1.00 88.38 101 PHE A C 1
ATOM 808 O O . PHE A 1 101 ? -13.497 -0.199 22.694 1.00 88.38 101 PHE A O 1
ATOM 815 N N . GLU A 1 102 ? -13.822 -1.635 21.001 1.00 87.69 102 GLU A N 1
ATOM 816 C CA . GLU A 1 102 ? -12.433 -2.120 21.007 1.00 87.69 102 GLU A CA 1
ATOM 817 C C . GLU A 1 102 ? -11.440 -1.007 20.642 1.00 87.69 102 GLU A C 1
ATOM 819 O O . GLU A 1 102 ? -10.418 -0.854 21.308 1.00 87.69 102 GLU A O 1
ATOM 824 N N . ILE A 1 103 ? -11.752 -0.165 19.650 1.00 85.62 103 ILE A N 1
ATOM 825 C CA . ILE A 1 103 ? -10.904 0.979 19.272 1.00 85.62 103 ILE A CA 1
ATOM 826 C C . ILE A 1 103 ? -10.763 1.969 20.434 1.00 85.62 103 ILE A C 1
ATOM 828 O O . ILE A 1 103 ? -9.659 2.430 20.728 1.00 85.62 103 ILE A O 1
ATOM 832 N N . GLU A 1 104 ? -11.862 2.306 21.113 1.00 84.62 104 GLU A N 1
ATOM 833 C CA . GLU A 1 104 ? -11.832 3.184 22.285 1.00 84.62 104 GLU A CA 1
ATOM 834 C C . GLU A 1 104 ? -11.022 2.573 23.428 1.00 84.62 104 GLU A C 1
ATOM 836 O O . GLU A 1 104 ? -10.211 3.261 24.051 1.00 84.62 104 GLU A O 1
ATOM 841 N N . LYS A 1 105 ? -11.188 1.272 23.677 1.00 84.50 105 LYS A N 1
ATOM 842 C CA . LYS A 1 105 ? -10.431 0.545 24.694 1.00 84.50 105 LYS A CA 1
ATOM 843 C C . LYS A 1 105 ? -8.934 0.549 24.389 1.00 84.50 105 LYS A C 1
ATOM 845 O O . LYS A 1 105 ? -8.157 0.888 25.279 1.00 84.50 105 LYS A O 1
ATOM 850 N N . ILE A 1 106 ? -8.532 0.259 23.150 1.00 80.38 106 ILE A N 1
ATOM 851 C CA . ILE A 1 106 ? -7.127 0.300 22.715 1.00 80.38 106 ILE A CA 1
ATOM 852 C C . ILE A 1 106 ? -6.564 1.717 22.869 1.00 80.38 106 ILE A C 1
ATOM 854 O O . ILE A 1 106 ? -5.500 1.892 23.459 1.00 80.38 106 ILE A O 1
ATOM 858 N N . ASN A 1 107 ? -7.296 2.744 22.427 1.00 77.75 107 ASN A N 1
ATOM 859 C CA . ASN A 1 107 ? -6.861 4.136 22.558 1.00 77.75 107 ASN A CA 1
ATOM 860 C C . ASN A 1 107 ? -6.688 4.559 24.023 1.00 77.75 107 ASN A C 1
ATOM 862 O O . ASN A 1 107 ? -5.690 5.192 24.366 1.00 77.75 107 ASN A O 1
ATOM 866 N N . ASN A 1 108 ? -7.613 4.177 24.904 1.00 78.75 108 ASN A N 1
ATOM 867 C CA . ASN A 1 108 ? -7.550 4.516 26.326 1.00 78.75 108 ASN A CA 1
ATOM 868 C C . ASN A 1 108 ? -6.465 3.722 27.072 1.00 78.75 108 ASN A C 1
ATOM 870 O O . ASN A 1 108 ? -5.818 4.255 27.975 1.00 78.75 108 ASN A O 1
ATOM 874 N N . GLN A 1 109 ? -6.237 2.464 26.685 1.00 71.81 109 GLN A N 1
ATOM 875 C CA . GLN A 1 109 ? -5.222 1.587 27.276 1.00 71.81 109 GLN A CA 1
ATOM 876 C C . GLN A 1 109 ? -3.835 1.740 26.641 1.00 71.81 109 GLN A C 1
ATOM 878 O O . GLN A 1 109 ? -2.872 1.210 27.188 1.00 71.81 109 GLN A O 1
ATOM 883 N N . SER A 1 110 ? -3.690 2.507 25.555 1.00 62.28 110 SER A N 1
ATOM 884 C CA . SER A 1 110 ? -2.415 2.758 24.858 1.00 62.28 110 SER A CA 1
ATOM 885 C C . SER A 1 110 ? -1.300 3.319 25.753 1.00 62.28 110 SER A C 1
ATOM 887 O O . SER A 1 110 ? -0.126 3.162 25.445 1.00 62.28 110 SER A O 1
ATOM 889 N N . LYS A 1 111 ? -1.633 3.934 26.898 1.00 58.59 111 LYS A N 1
ATOM 890 C CA . LYS A 1 111 ? -0.636 4.357 27.901 1.00 58.59 111 LYS A CA 1
ATOM 891 C C . LYS A 1 111 ? -0.020 3.189 28.686 1.00 58.59 111 LYS A C 1
ATOM 893 O O . LYS A 1 111 ? 1.063 3.350 29.237 1.00 58.59 111 LYS A O 1
ATOM 898 N N . ALA A 1 112 ? -0.711 2.052 28.765 1.00 62.19 112 ALA A N 1
ATOM 899 C CA . ALA A 1 112 ? -0.271 0.828 29.439 1.00 62.19 112 ALA A CA 1
ATOM 900 C C . ALA A 1 112 ? 0.145 -0.281 28.452 1.00 62.19 112 ALA A C 1
ATOM 902 O O . ALA A 1 112 ? 0.938 -1.149 28.806 1.00 62.19 112 ALA A O 1
ATOM 903 N N . LEU A 1 113 ? -0.376 -0.251 27.221 1.00 61.22 113 LEU A N 1
ATOM 904 C CA . LEU A 1 113 ? -0.006 -1.155 26.135 1.00 61.22 113 LEU A CA 1
ATOM 905 C C . LEU A 1 113 ? 1.212 -0.596 25.389 1.00 61.22 113 LEU A C 1
ATOM 907 O O . LEU A 1 113 ? 1.159 0.506 24.848 1.00 61.22 113 LEU A O 1
ATOM 911 N N . GLN A 1 114 ? 2.300 -1.364 25.312 1.00 57.47 114 GLN A N 1
ATOM 912 C CA . GLN A 1 114 ? 3.389 -1.070 24.377 1.00 57.47 114 GLN A CA 1
ATOM 913 C C . GLN A 1 114 ? 2.938 -1.459 22.967 1.00 57.47 114 GLN A C 1
ATOM 915 O O . GLN A 1 114 ? 3.161 -2.578 22.517 1.00 57.47 114 GLN A O 1
ATOM 920 N N . LEU A 1 115 ? 2.233 -0.547 22.300 1.00 57.41 115 LEU A N 1
ATOM 921 C CA . LEU A 1 115 ? 1.821 -0.736 20.913 1.00 57.41 115 LEU A CA 1
ATOM 922 C C . LEU A 1 115 ? 3.023 -0.522 19.978 1.00 57.41 115 LEU A C 1
ATOM 924 O O . LEU A 1 115 ? 3.780 0.436 20.186 1.00 57.41 115 LEU A O 1
ATOM 928 N N . PRO A 1 116 ? 3.188 -1.349 18.931 1.00 55.03 116 PRO A N 1
ATOM 929 C CA . PRO A 1 116 ? 4.111 -1.049 17.845 1.00 55.03 116 PRO A CA 1
ATOM 930 C C . PRO A 1 116 ? 3.796 0.338 17.259 1.00 55.03 116 PRO A C 1
ATOM 932 O O . PRO A 1 116 ? 2.642 0.676 16.983 1.00 55.03 116 PRO A O 1
ATOM 935 N N . ARG A 1 117 ? 4.816 1.189 17.097 1.00 53.91 117 ARG A N 1
ATOM 936 C CA . ARG A 1 117 ? 4.696 2.396 16.255 1.00 53.91 117 ARG A CA 1
ATOM 937 C C . ARG A 1 117 ? 4.634 1.899 14.798 1.00 53.91 117 ARG A C 1
ATOM 939 O O . ARG A 1 117 ? 5.411 0.995 14.520 1.00 53.91 117 ARG A O 1
ATOM 946 N N . PRO A 1 118 ? 3.782 2.420 13.882 1.00 52.19 118 PRO A N 1
ATOM 947 C CA . PRO A 1 118 ? 3.103 3.717 13.846 1.00 52.19 118 PRO A CA 1
ATOM 948 C C . PRO A 1 118 ? 1.607 3.594 13.457 1.00 52.19 118 PRO A C 1
ATOM 950 O O . PRO A 1 118 ? 1.240 3.560 12.280 1.00 52.19 118 PRO A O 1
ATOM 953 N N . HIS A 1 119 ? 0.690 3.581 14.423 1.00 55.47 119 HIS A N 1
ATOM 954 C CA . HIS A 1 119 ? -0.748 3.523 14.123 1.00 55.47 119 HIS A CA 1
ATOM 955 C C . HIS A 1 119 ? -1.523 4.736 14.631 1.00 55.47 119 HIS A C 1
ATOM 957 O O . HIS A 1 119 ? -2.443 4.624 15.437 1.00 55.47 119 HIS A O 1
ATOM 963 N N . TRP A 1 120 ? -1.186 5.925 14.127 1.00 60.00 120 TRP A N 1
ATOM 964 C CA . TRP A 1 120 ? -2.014 7.104 14.385 1.00 60.00 120 TRP A CA 1
ATOM 965 C C . TRP A 1 120 ? -3.405 6.910 13.759 1.00 60.00 120 TRP A C 1
ATOM 967 O O . TRP A 1 120 ? -3.525 6.855 12.530 1.00 60.00 120 TRP A O 1
ATOM 977 N N . ILE A 1 121 ? -4.467 6.875 14.570 1.00 58.59 121 ILE A N 1
ATOM 978 C CA . ILE A 1 121 ? -5.854 6.876 14.080 1.00 58.59 121 ILE A CA 1
ATOM 979 C C . ILE A 1 121 ? -6.345 8.329 13.957 1.00 58.59 121 ILE A C 1
ATOM 981 O O . ILE A 1 121 ? -6.283 9.084 14.931 1.00 58.59 121 ILE A O 1
ATOM 985 N N . PRO A 1 122 ? -6.823 8.776 12.782 1.00 56.09 122 PRO A N 1
ATOM 986 C CA . PRO A 1 122 ? -7.495 10.068 12.674 1.00 56.09 122 PRO A CA 1
ATOM 987 C C . PRO A 1 122 ? -8.780 10.093 13.527 1.00 56.09 122 PRO A C 1
ATOM 989 O O . PRO A 1 122 ? -9.320 9.051 13.883 1.00 56.09 122 PRO A O 1
ATOM 992 N N . LYS A 1 123 ? -9.273 11.290 13.875 1.00 59.34 123 LYS A N 1
ATOM 993 C CA . LYS A 1 123 ? -10.403 11.489 14.809 1.00 59.34 123 LYS A CA 1
ATOM 994 C C . LYS A 1 123 ? -11.587 10.531 14.553 1.00 59.34 123 LYS A C 1
ATOM 996 O O . LYS A 1 123 ? -12.047 10.385 13.421 1.00 59.34 123 LYS A O 1
ATOM 1001 N N . THR A 1 124 ? -12.116 9.959 15.636 1.00 60.56 124 THR A N 1
ATOM 1002 C CA . THR A 1 124 ? -13.118 8.873 15.670 1.00 60.56 124 THR A CA 1
ATOM 1003 C C . THR A 1 124 ? -14.446 9.185 14.972 1.00 60.56 124 THR A C 1
ATOM 1005 O O . THR A 1 124 ? -15.089 8.273 14.462 1.00 60.56 124 THR A O 1
ATOM 1008 N N . SER A 1 125 ? -14.857 10.452 14.861 1.00 62.16 125 SER A N 1
ATOM 1009 C CA . SER A 1 125 ? -16.160 10.806 14.272 1.00 62.16 125 SER A CA 1
ATOM 1010 C C . SER A 1 125 ? -16.316 10.382 12.804 1.00 62.16 125 SER A C 1
ATOM 1012 O O . SER A 1 125 ? -17.388 9.928 12.406 1.00 62.16 125 SER A O 1
ATOM 1014 N N . TYR A 1 126 ? -15.252 10.485 12.000 1.00 64.38 126 TYR A N 1
ATOM 1015 C CA . TYR A 1 126 ? -15.263 10.040 10.600 1.00 64.38 126 TYR A CA 1
ATOM 1016 C C . TYR A 1 126 ? -15.260 8.517 10.475 1.00 64.38 126 TYR A C 1
ATOM 1018 O O . TYR A 1 126 ? -15.789 7.973 9.507 1.00 64.38 126 TYR A O 1
ATOM 1026 N N . LEU A 1 127 ? -14.690 7.832 11.465 1.00 78.12 127 LEU A N 1
ATOM 1027 C CA . LEU A 1 127 ? -14.557 6.386 11.467 1.00 78.12 127 LEU A CA 1
ATOM 1028 C C . LEU A 1 127 ? -15.915 5.700 11.621 1.00 78.12 127 LEU A C 1
ATOM 1030 O O . LEU A 1 127 ? -16.192 4.750 10.893 1.00 78.12 127 LEU A O 1
ATOM 1034 N N . ASN A 1 128 ? -16.786 6.236 12.483 1.00 83.69 128 ASN A N 1
ATOM 1035 C CA . ASN A 1 128 ? -18.122 5.688 12.718 1.00 83.69 128 ASN A CA 1
ATOM 1036 C C . ASN A 1 128 ? -18.900 5.572 11.405 1.00 83.69 128 ASN A C 1
ATOM 1038 O O . ASN A 1 128 ? -19.319 4.481 11.033 1.00 83.69 128 ASN A O 1
ATOM 1042 N N . LYS A 1 129 ? -19.028 6.669 10.649 1.00 88.06 129 LYS A N 1
ATOM 1043 C CA . LYS A 1 129 ? -19.796 6.668 9.395 1.00 88.06 129 LYS A CA 1
ATOM 1044 C C . LYS A 1 129 ? -19.276 5.623 8.405 1.00 88.06 129 LYS A C 1
ATOM 1046 O O . LYS A 1 129 ? -20.072 4.903 7.812 1.00 88.06 129 LYS A O 1
ATOM 1051 N N . SER A 1 130 ? -17.959 5.526 8.241 1.00 90.25 130 SER A N 1
ATOM 1052 C CA . SER A 1 130 ? -17.351 4.568 7.314 1.00 90.25 130 SER A CA 1
ATOM 1053 C C . SER A 1 130 ? -17.559 3.117 7.747 1.00 90.25 130 SER A C 1
ATOM 1055 O O . SER A 1 130 ? -17.813 2.272 6.894 1.00 90.25 130 SER A O 1
ATOM 1057 N N . LEU A 1 131 ? -17.489 2.823 9.050 1.00 91.75 131 LEU A N 1
ATOM 1058 C CA . LEU A 1 131 ? -17.731 1.478 9.582 1.00 91.75 131 LEU A CA 1
ATOM 1059 C C . LEU A 1 131 ? -19.196 1.061 9.450 1.00 91.75 131 LEU A C 1
ATOM 1061 O O . LEU A 1 131 ? -19.462 -0.063 9.041 1.00 91.75 131 LEU A O 1
ATOM 1065 N N . TYR A 1 132 ? -20.135 1.967 9.729 1.00 93.50 132 TYR A N 1
ATOM 1066 C CA . TYR A 1 132 ? -21.563 1.715 9.526 1.00 93.50 132 TYR A CA 1
ATOM 1067 C C . TYR A 1 132 ? -21.894 1.468 8.050 1.00 93.50 132 TYR A C 1
ATOM 1069 O O . TYR A 1 132 ? -22.546 0.479 7.735 1.00 93.50 132 TYR A O 1
ATOM 1077 N N . LEU A 1 133 ? -21.369 2.287 7.132 1.00 92.44 133 LEU A N 1
ATOM 1078 C CA . LEU A 1 133 ? -21.554 2.074 5.690 1.00 92.44 133 LEU A CA 1
ATOM 1079 C C . LEU A 1 133 ? -20.971 0.739 5.216 1.00 92.44 133 LEU A C 1
ATOM 1081 O O . LEU A 1 133 ? -21.570 0.051 4.392 1.00 92.44 133 LEU A O 1
ATOM 1085 N N . ALA A 1 134 ? -19.796 0.369 5.721 1.00 93.25 134 ALA A N 1
ATOM 1086 C CA . ALA A 1 134 ? -19.167 -0.889 5.355 1.00 93.25 134 ALA A CA 1
ATOM 1087 C C . ALA A 1 134 ? -19.927 -2.092 5.947 1.00 93.25 134 ALA A C 1
ATOM 1089 O O . ALA A 1 134 ? -20.093 -3.097 5.259 1.00 93.25 134 ALA A O 1
ATOM 1090 N N . TYR A 1 135 ? -20.475 -1.965 7.160 1.00 94.62 135 TYR A N 1
ATOM 1091 C CA . TYR A 1 135 ? -21.374 -2.956 7.753 1.00 94.62 135 TYR A CA 1
ATOM 1092 C C . TYR A 1 135 ? -22.674 -3.109 6.957 1.00 94.62 135 TYR A C 1
ATOM 1094 O O . TYR A 1 135 ? -23.095 -4.229 6.702 1.00 94.62 135 TYR A O 1
ATOM 1102 N N . GLU A 1 136 ? -23.299 -2.024 6.501 1.00 93.50 136 GLU A N 1
ATOM 1103 C CA . GLU A 1 136 ? -24.509 -2.101 5.668 1.00 93.50 136 GLU A CA 1
ATOM 1104 C C . GLU A 1 136 ? -24.257 -2.816 4.331 1.00 93.50 136 GLU A C 1
ATOM 1106 O O . GLU A 1 136 ? -25.113 -3.558 3.853 1.00 93.50 136 GLU A O 1
ATOM 1111 N N . GLN A 1 137 ? -23.077 -2.622 3.734 1.00 94.56 137 GLN A N 1
ATOM 1112 C CA . GLN A 1 137 ? -22.714 -3.242 2.455 1.00 94.56 137 GLN A CA 1
ATOM 1113 C C . GLN A 1 137 ? -22.255 -4.701 2.577 1.00 94.56 137 GLN A C 1
ATOM 1115 O O . GLN A 1 137 ? -22.249 -5.398 1.565 1.00 94.56 137 GLN A O 1
ATOM 1120 N N . GLN A 1 138 ? -21.878 -5.163 3.777 1.00 94.19 138 GLN A N 1
ATOM 1121 C CA . GLN A 1 138 ? -21.418 -6.535 4.042 1.00 94.19 138 GLN A CA 1
ATOM 1122 C C . GLN A 1 138 ? -20.390 -7.040 3.001 1.00 94.19 138 GLN A C 1
ATOM 1124 O O . GLN A 1 138 ? -20.645 -8.037 2.312 1.00 94.19 138 GLN A O 1
ATOM 1129 N N . PRO A 1 139 ? -19.228 -6.368 2.844 1.00 95.06 139 PRO A N 1
ATOM 1130 C CA . PRO A 1 139 ? -18.224 -6.768 1.865 1.00 95.06 139 PRO A CA 1
ATOM 1131 C C . PRO A 1 139 ? -17.749 -8.196 2.148 1.00 95.06 139 PRO A C 1
ATOM 1133 O O . PRO A 1 139 ? -17.467 -8.555 3.291 1.00 95.06 139 PRO A O 1
ATOM 1136 N N . GLN A 1 140 ? -17.663 -9.010 1.098 1.00 93.75 140 GLN A N 1
ATOM 1137 C CA . GLN A 1 140 ? -17.268 -10.422 1.171 1.00 93.75 140 GLN A CA 1
ATOM 1138 C C . GLN A 1 140 ? -15.755 -10.620 1.053 1.00 93.75 140 GLN A C 1
ATOM 1140 O O . GLN A 1 140 ? -15.228 -11.670 1.414 1.00 93.75 140 GLN A O 1
ATOM 1145 N N . ASN A 1 141 ? -15.050 -9.620 0.524 1.00 94.25 141 ASN A N 1
ATOM 1146 C CA . ASN A 1 141 ? -13.605 -9.641 0.363 1.00 94.25 141 ASN A CA 1
ATOM 1147 C C . ASN A 1 141 ? -13.001 -8.238 0.532 1.00 94.25 141 ASN A C 1
ATOM 1149 O O . ASN A 1 141 ? -13.706 -7.226 0.610 1.00 94.25 141 ASN A O 1
ATOM 1153 N N . PHE A 1 142 ? -11.670 -8.185 0.590 1.00 94.50 142 PHE A N 1
ATOM 1154 C CA . PHE A 1 142 ? -10.942 -6.938 0.807 1.00 94.50 142 PHE A CA 1
ATOM 1155 C C . PHE A 1 142 ? -11.109 -5.945 -0.352 1.00 94.50 142 PHE A C 1
ATOM 1157 O O . PHE A 1 142 ? -11.172 -4.743 -0.119 1.00 94.50 142 PHE A O 1
ATOM 1164 N N . GLU A 1 143 ? -11.261 -6.426 -1.589 1.00 94.69 143 GLU A N 1
ATOM 1165 C CA . GLU A 1 143 ? -11.490 -5.567 -2.756 1.00 94.69 143 GLU A CA 1
ATOM 1166 C C . GLU A 1 143 ? -12.817 -4.805 -2.635 1.00 94.69 143 GLU A C 1
ATOM 1168 O O . GLU A 1 143 ? -12.869 -3.589 -2.834 1.00 94.69 143 GLU A O 1
ATOM 1173 N N . GLN A 1 144 ? -13.885 -5.498 -2.233 1.00 94.88 144 GLN A N 1
ATOM 1174 C CA . GLN A 1 144 ? -15.184 -4.886 -1.963 1.00 94.88 144 GLN A CA 1
ATOM 1175 C C . GLN A 1 144 ? -15.101 -3.906 -0.794 1.00 94.88 144 GLN A C 1
ATOM 1177 O O . GLN A 1 144 ? -15.646 -2.809 -0.898 1.00 94.88 144 GLN A O 1
ATOM 1182 N N . LEU A 1 145 ? -14.371 -4.254 0.275 1.00 95.31 145 LEU A N 1
ATOM 1183 C CA . LEU A 1 145 ? -14.141 -3.357 1.410 1.00 95.31 145 LEU A CA 1
ATOM 1184 C C . LEU A 1 145 ? -13.434 -2.059 0.979 1.00 95.31 145 LEU A C 1
ATOM 1186 O O . LEU A 1 145 ? -13.854 -0.972 1.374 1.00 95.31 145 LEU A O 1
ATOM 1190 N N . LEU A 1 146 ? -12.405 -2.149 0.129 1.00 94.00 146 LEU A N 1
ATOM 1191 C CA . LEU A 1 146 ? -11.735 -0.981 -0.459 1.00 94.00 146 LEU A CA 1
ATOM 1192 C C . LEU A 1 146 ? -12.674 -0.157 -1.352 1.00 94.00 146 LEU A C 1
ATOM 1194 O O . LEU A 1 146 ? -12.519 1.063 -1.460 1.00 94.00 146 LEU A O 1
ATOM 1198 N N . GLY A 1 147 ? -13.640 -0.815 -1.995 1.00 93.38 147 GLY A N 1
ATOM 1199 C CA . GLY A 1 147 ? -14.653 -0.196 -2.844 1.00 93.38 147 GLY A CA 1
ATOM 1200 C C . GLY A 1 147 ? -15.726 0.600 -2.090 1.00 93.38 147 GLY A C 1
ATOM 1201 O O . GLY A 1 147 ? -16.366 1.460 -2.706 1.00 93.38 147 GLY A O 1
ATOM 1202 N N . VAL A 1 148 ? -15.904 0.369 -0.783 1.00 93.38 148 VAL A N 1
ATOM 1203 C CA . VAL A 1 148 ? -16.910 1.061 0.038 1.00 93.38 148 VAL A CA 1
ATOM 1204 C C . VAL A 1 148 ? -16.602 2.559 0.113 1.00 93.38 148 VAL A C 1
ATOM 1206 O O . VAL A 1 148 ? -15.509 2.996 0.489 1.00 93.38 148 VAL A O 1
ATOM 1209 N N . SER A 1 149 ? -17.597 3.385 -0.211 1.00 89.75 149 SER A N 1
ATOM 1210 C CA . SER A 1 149 ? -17.470 4.841 -0.105 1.00 89.75 149 SER A CA 1
ATOM 1211 C C . SER A 1 149 ? -17.247 5.265 1.349 1.00 89.75 149 SER A C 1
ATOM 1213 O O . SER A 1 149 ? -17.988 4.869 2.243 1.00 89.75 149 SER A O 1
ATOM 1215 N N . GLY A 1 150 ? -16.226 6.087 1.590 1.00 87.62 150 GLY A N 1
ATOM 1216 C CA . GLY A 1 150 ? -15.845 6.540 2.930 1.00 87.62 150 GLY A CA 1
ATOM 1217 C C . GLY A 1 150 ? -14.821 5.650 3.640 1.00 87.62 150 GLY A C 1
ATOM 1218 O O . GLY A 1 150 ? -14.160 6.134 4.559 1.00 87.62 150 GLY A O 1
ATOM 1219 N N . VAL A 1 151 ? -14.597 4.405 3.202 1.00 91.62 151 VAL A N 1
ATOM 1220 C CA . VAL A 1 151 ? -13.488 3.584 3.720 1.00 91.62 151 VAL A CA 1
ATOM 1221 C C . VAL A 1 151 ? -12.182 4.133 3.160 1.00 91.62 151 VAL A C 1
ATOM 1223 O O . VAL A 1 151 ? -11.890 3.991 1.977 1.00 91.62 151 VAL A O 1
ATOM 1226 N N . GLY A 1 152 ? -11.419 4.839 3.990 1.00 90.38 152 GLY A N 1
ATOM 1227 C CA . GLY A 1 152 ? -10.128 5.435 3.636 1.00 90.38 152 GLY A CA 1
ATOM 1228 C C . GLY A 1 152 ? -8.956 4.806 4.398 1.00 90.38 152 GLY A C 1
ATOM 1229 O O . GLY A 1 152 ? -9.167 3.874 5.178 1.00 90.38 152 GLY A O 1
ATOM 1230 N N . PRO A 1 153 ? -7.732 5.345 4.243 1.00 89.31 153 PRO A N 1
ATOM 1231 C CA . PRO A 1 153 ? -6.546 4.837 4.941 1.00 89.31 153 PRO A CA 1
ATOM 1232 C C . PRO A 1 153 ? -6.731 4.804 6.464 1.00 89.31 153 PRO A C 1
ATOM 1234 O O . PRO A 1 153 ? -6.362 3.829 7.112 1.00 89.31 153 PRO A O 1
ATOM 1237 N N . GLY A 1 154 ? -7.384 5.820 7.041 1.00 87.38 154 GLY A N 1
ATOM 1238 C CA . GLY A 1 154 ? -7.681 5.863 8.477 1.00 87.38 154 GLY A CA 1
ATOM 1239 C C . GLY A 1 154 ? -8.605 4.738 8.953 1.00 87.38 154 GLY A C 1
ATOM 1240 O O . GLY A 1 154 ? -8.360 4.150 10.002 1.00 87.38 154 GLY A O 1
ATOM 1241 N N . THR A 1 155 ? -9.634 4.398 8.169 1.00 90.81 155 THR A N 1
ATOM 1242 C CA . THR A 1 155 ? -10.552 3.290 8.481 1.00 90.81 155 THR A CA 1
ATOM 1243 C C . THR A 1 155 ? -9.846 1.946 8.406 1.00 90.81 155 THR A C 1
ATOM 1245 O O . THR A 1 155 ? -9.961 1.140 9.324 1.00 90.81 155 THR A O 1
ATOM 1248 N N . LEU A 1 156 ? -9.069 1.724 7.345 1.00 92.19 156 LEU A N 1
ATOM 1249 C CA . LEU A 1 156 ? -8.307 0.491 7.168 1.00 92.19 156 LEU A CA 1
ATOM 1250 C C . LEU A 1 156 ? -7.243 0.317 8.257 1.00 92.19 156 LEU A C 1
ATOM 1252 O O . LEU A 1 156 ? -7.051 -0.786 8.754 1.00 92.19 156 LEU A O 1
ATOM 1256 N N . ARG A 1 157 ? -6.606 1.410 8.688 1.00 88.69 157 ARG A N 1
ATOM 1257 C CA . ARG A 1 157 ? -5.642 1.398 9.794 1.00 88.69 157 ARG A CA 1
ATOM 1258 C C . ARG A 1 157 ? -6.293 1.044 11.130 1.00 88.69 157 ARG A C 1
ATOM 1260 O O . ARG A 1 157 ? -5.712 0.293 11.901 1.00 88.69 157 ARG A O 1
ATOM 1267 N N . ALA A 1 158 ? -7.501 1.541 11.398 1.00 88.56 158 ALA A N 1
ATOM 1268 C CA . ALA A 1 158 ? -8.241 1.160 12.600 1.00 88.56 158 ALA A CA 1
ATOM 1269 C C . ALA A 1 158 ? -8.626 -0.330 12.589 1.00 88.56 158 ALA A C 1
ATOM 1271 O O . ALA A 1 158 ? -8.499 -1.003 13.607 1.00 88.56 158 ALA A O 1
ATOM 1272 N N . LEU A 1 159 ? -9.042 -0.859 11.432 1.00 91.31 159 LEU A N 1
ATOM 1273 C CA . LEU A 1 159 ? -9.324 -2.289 11.268 1.00 91.31 159 LEU A CA 1
ATOM 1274 C C . LEU A 1 159 ? -8.069 -3.146 11.460 1.00 91.31 159 LEU A C 1
ATOM 1276 O O . LEU A 1 159 ? -8.124 -4.136 12.184 1.00 91.31 159 LEU A O 1
ATOM 1280 N N . CYS A 1 160 ? -6.947 -2.727 10.870 1.00 89.88 160 CYS A N 1
ATOM 1281 C CA . CYS A 1 160 ? -5.635 -3.345 11.051 1.00 89.88 160 CYS A CA 1
ATOM 1282 C C . CYS A 1 160 ? -5.260 -3.417 12.534 1.00 89.88 160 CYS A C 1
ATOM 1284 O O . CYS A 1 160 ? -4.985 -4.495 13.044 1.00 89.88 160 CYS A O 1
ATOM 1286 N N . MET A 1 161 ? -5.350 -2.292 13.245 1.00 86.56 161 MET A N 1
ATOM 1287 C CA . MET A 1 161 ? -5.032 -2.224 14.670 1.00 86.56 161 MET A CA 1
ATOM 1288 C C . MET A 1 161 ? -5.889 -3.179 15.505 1.00 86.56 161 MET A C 1
ATOM 1290 O O . MET A 1 161 ? -5.370 -3.859 16.384 1.00 86.56 161 MET A O 1
ATOM 1294 N N . VAL A 1 162 ? -7.199 -3.242 15.256 1.00 88.25 162 VAL A N 1
ATOM 1295 C CA . VAL A 1 162 ? -8.067 -4.165 16.000 1.00 88.25 162 VAL A CA 1
ATOM 1296 C C . VAL A 1 162 ? -7.734 -5.615 15.660 1.00 88.25 162 VAL A C 1
ATOM 1298 O O . VAL A 1 162 ? -7.681 -6.447 16.562 1.00 88.25 162 VAL A O 1
ATOM 1301 N N . ALA A 1 163 ? -7.483 -5.934 14.390 1.00 90.00 163 ALA A N 1
ATOM 1302 C CA . ALA A 1 163 ? -7.076 -7.276 13.984 1.00 90.00 163 ALA A CA 1
ATOM 1303 C C . ALA A 1 163 ? -5.746 -7.700 14.638 1.00 90.00 163 ALA A C 1
ATOM 1305 O O . ALA A 1 163 ? -5.623 -8.834 15.100 1.00 90.00 163 ALA A O 1
ATOM 1306 N N . GLU A 1 164 ? -4.789 -6.785 14.753 1.00 87.62 164 GLU A N 1
ATOM 1307 C CA . GLU A 1 164 ? -3.503 -7.039 15.400 1.00 87.62 164 GLU A CA 1
ATOM 1308 C C . GLU A 1 164 ? -3.650 -7.194 16.919 1.00 87.62 164 GLU A C 1
ATOM 1310 O O . GLU A 1 164 ? -3.259 -8.214 17.481 1.00 87.62 164 GLU A O 1
ATOM 1315 N N . VAL A 1 165 ? -4.284 -6.231 17.594 1.00 84.81 165 VAL A N 1
ATOM 1316 C CA . VAL A 1 165 ? -4.336 -6.188 19.065 1.00 84.81 165 VAL A CA 1
ATOM 1317 C C . VAL A 1 165 ? -5.360 -7.161 19.649 1.00 84.81 165 VAL A C 1
ATOM 1319 O O . VAL A 1 165 ? -5.079 -7.819 20.648 1.00 84.81 165 VAL A O 1
ATOM 1322 N N . ALA A 1 166 ? -6.558 -7.249 19.066 1.00 84.62 166 ALA A N 1
ATOM 1323 C CA . ALA A 1 166 ? -7.634 -8.074 19.618 1.00 84.62 166 ALA A CA 1
ATOM 1324 C C . ALA A 1 166 ? -7.618 -9.514 19.084 1.00 84.62 166 ALA A C 1
ATOM 1326 O O . ALA A 1 166 ? -8.067 -10.421 19.783 1.00 84.62 166 ALA A O 1
ATOM 1327 N N . TYR A 1 167 ? -7.103 -9.733 17.869 1.00 85.31 167 TYR A N 1
ATOM 1328 C CA . TYR A 1 167 ? -7.112 -11.047 17.212 1.00 85.31 167 TYR A CA 1
ATOM 1329 C C . TYR A 1 167 ? -5.710 -11.626 16.972 1.00 85.31 167 TYR A C 1
ATOM 1331 O O . TYR A 1 167 ? -5.612 -12.762 16.510 1.00 85.31 167 TYR A O 1
ATOM 1339 N N . GLY A 1 168 ? -4.639 -10.897 17.311 1.00 84.75 168 GLY A N 1
ATOM 1340 C CA . GLY A 1 168 ? -3.261 -11.389 17.225 1.00 84.75 168 GLY A CA 1
ATOM 1341 C C . GLY A 1 168 ? -2.754 -11.586 15.796 1.00 84.75 168 GLY A C 1
ATOM 1342 O O . GLY A 1 168 ? -1.839 -12.378 15.581 1.00 84.75 168 GLY A O 1
ATOM 1343 N N . VAL A 1 169 ? -3.369 -10.930 14.807 1.00 89.00 169 VAL A N 1
ATOM 1344 C CA . VAL A 1 169 ? -2.952 -11.036 13.404 1.00 89.00 169 VAL A CA 1
ATOM 1345 C C . VAL A 1 169 ? -1.881 -9.991 13.117 1.00 89.00 169 VAL A C 1
ATOM 1347 O O . VAL A 1 169 ? -2.193 -8.813 12.979 1.00 89.00 169 VAL A O 1
ATOM 1350 N N . GLU A 1 170 ? -0.626 -10.425 13.025 1.00 84.88 170 GLU A N 1
ATOM 1351 C CA . GLU A 1 170 ? 0.514 -9.530 12.808 1.00 84.88 170 GLU A CA 1
ATOM 1352 C C . GLU A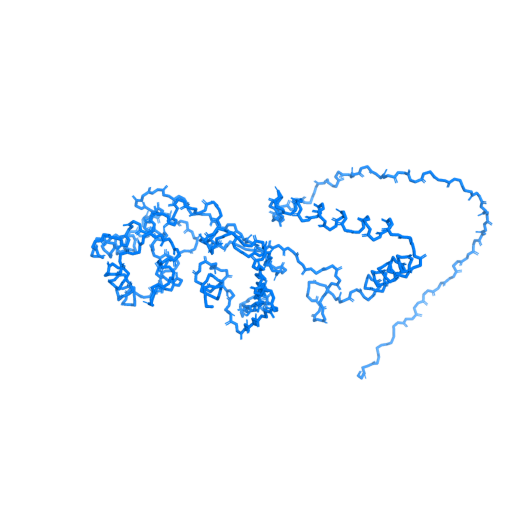 1 170 ? 0.404 -8.754 11.487 1.00 84.88 170 GLU A C 1
ATOM 1354 O O . GLU A 1 170 ? 0.177 -9.332 10.418 1.00 84.88 170 GLU A O 1
ATOM 1359 N N . ALA A 1 171 ? 0.597 -7.436 11.564 1.00 85.44 171 ALA A N 1
ATOM 1360 C CA . ALA A 1 171 ? 0.704 -6.573 10.400 1.00 85.44 171 ALA A CA 1
ATOM 1361 C C . ALA A 1 171 ? 2.157 -6.511 9.908 1.00 85.44 171 ALA A C 1
ATOM 1363 O O . ALA A 1 171 ? 3.093 -6.257 10.664 1.00 85.44 171 ALA A O 1
ATOM 1364 N N . SER A 1 172 ? 2.352 -6.714 8.609 1.00 84.25 172 SER A N 1
ATOM 1365 C CA . SER A 1 172 ? 3.639 -6.550 7.939 1.00 84.25 172 SER A CA 1
ATOM 1366 C C . SER A 1 172 ? 3.794 -5.129 7.397 1.00 84.25 172 SER A C 1
ATOM 1368 O O . SER A 1 172 ? 2.887 -4.610 6.739 1.00 84.25 172 SER A O 1
ATOM 1370 N N . TYR A 1 173 ? 4.969 -4.535 7.624 1.00 83.06 173 TYR A N 1
ATOM 1371 C CA . TYR A 1 173 ? 5.310 -3.160 7.230 1.00 83.06 173 TYR A CA 1
ATOM 1372 C C . TYR A 1 173 ? 6.365 -3.083 6.119 1.00 83.06 173 TYR A C 1
ATOM 1374 O O . TYR A 1 173 ? 7.100 -2.100 5.999 1.00 83.06 173 TYR A O 1
ATOM 1382 N N . ALA A 1 174 ? 6.485 -4.150 5.329 1.00 79.00 174 ALA A N 1
ATOM 1383 C CA . ALA A 1 174 ? 7.460 -4.216 4.253 1.00 79.00 174 ALA A CA 1
ATOM 1384 C C . ALA A 1 174 ? 7.134 -3.190 3.153 1.00 79.00 174 ALA A C 1
ATOM 1386 O O . ALA A 1 174 ? 6.063 -3.246 2.539 1.00 79.00 174 ALA A O 1
ATOM 1387 N N . ASP A 1 175 ? 8.076 -2.278 2.890 1.00 80.50 175 ASP A N 1
ATOM 1388 C CA . ASP A 1 175 ? 7.960 -1.309 1.800 1.00 80.50 175 ASP A CA 1
ATOM 1389 C C . ASP A 1 175 ? 7.955 -2.035 0.444 1.00 80.50 175 ASP A C 1
ATOM 1391 O O . ASP A 1 175 ? 8.897 -2.781 0.150 1.00 80.50 175 ASP A O 1
ATOM 1395 N N . PRO A 1 176 ? 6.927 -1.841 -0.402 1.00 78.38 176 PRO A N 1
ATOM 1396 C CA . PRO A 1 176 ? 6.862 -2.490 -1.707 1.00 78.38 176 PRO A CA 1
ATOM 1397 C C . PRO A 1 176 ? 7.743 -1.831 -2.782 1.00 78.38 176 PRO A C 1
ATOM 1399 O O . PRO A 1 176 ? 7.670 -2.239 -3.945 1.00 78.38 176 PRO A O 1
ATOM 1402 N N . VAL A 1 177 ? 8.546 -0.815 -2.441 1.00 81.25 177 VAL A N 1
ATOM 1403 C CA . VAL A 1 177 ? 9.469 -0.176 -3.389 1.00 81.25 177 VAL A CA 1
ATOM 1404 C C . VAL A 1 177 ? 10.383 -1.204 -4.061 1.00 81.25 177 VAL A C 1
ATOM 1406 O O . VAL A 1 177 ? 11.126 -1.947 -3.424 1.00 81.25 177 VAL A O 1
ATOM 1409 N N . ARG A 1 178 ? 10.347 -1.191 -5.392 1.00 69.06 178 ARG A N 1
ATOM 1410 C CA . ARG A 1 178 ? 11.259 -1.865 -6.309 1.00 69.06 178 ARG A CA 1
ATOM 1411 C C . ARG A 1 178 ? 12.045 -0.776 -7.032 1.00 69.06 178 ARG A C 1
ATOM 1413 O O . ARG A 1 178 ? 11.465 0.029 -7.764 1.00 69.06 178 ARG A O 1
ATOM 1420 N N . TYR A 1 179 ? 13.352 -0.732 -6.780 1.00 57.16 179 TYR A N 1
ATOM 1421 C CA . TYR A 1 179 ? 14.259 0.267 -7.341 1.00 57.16 179 TYR A CA 1
ATOM 1422 C C . TYR A 1 179 ? 14.017 0.525 -8.827 1.00 57.16 179 TYR A C 1
ATOM 1424 O O . TYR A 1 179 ? 13.817 -0.390 -9.624 1.00 57.16 179 TYR A O 1
ATOM 1432 N N . SER A 1 180 ? 14.132 1.784 -9.217 1.00 50.72 180 SER A N 1
ATOM 1433 C CA . SER A 1 180 ? 14.276 2.163 -10.613 1.00 50.72 180 SER A CA 1
ATOM 1434 C C . SER A 1 180 ? 14.922 3.525 -10.617 1.00 50.72 180 SER A C 1
ATOM 1436 O O . SER A 1 180 ? 14.187 4.459 -10.368 1.00 50.72 180 SER A O 1
ATOM 1438 N N . PHE A 1 181 ? 16.222 3.616 -10.910 1.00 54.53 181 PHE A N 1
ATOM 1439 C CA . PHE A 1 181 ? 16.804 4.515 -11.918 1.00 54.53 181 PHE A CA 1
ATOM 1440 C C . PHE A 1 181 ? 18.223 4.019 -12.213 1.00 54.53 181 PHE A C 1
ATOM 1442 O O . PHE A 1 181 ? 19.127 4.178 -11.403 1.00 54.53 181 PHE A O 1
ATOM 1449 N N . ALA A 1 182 ? 18.434 3.409 -13.382 1.00 56.19 182 ALA A N 1
ATOM 1450 C CA . ALA A 1 182 ? 19.769 2.965 -13.801 1.00 56.19 182 ALA A CA 1
ATOM 1451 C C . ALA A 1 182 ? 20.723 4.138 -14.109 1.00 56.19 182 ALA A C 1
ATOM 1453 O O . ALA A 1 182 ? 21.923 3.930 -14.230 1.00 56.19 182 ALA A O 1
ATOM 1454 N N . HIS A 1 183 ? 20.190 5.356 -14.265 1.00 59.06 183 HIS A N 1
ATOM 1455 C CA . HIS A 1 183 ? 20.919 6.495 -14.827 1.00 59.06 183 HIS A CA 1
ATOM 1456 C C . HIS A 1 183 ? 20.786 7.791 -14.025 1.00 59.06 183 HIS A C 1
ATOM 1458 O O . HIS A 1 183 ? 21.170 8.832 -14.540 1.00 59.06 183 HIS A O 1
ATOM 1464 N N . GLY A 1 184 ? 20.260 7.754 -12.798 1.00 60.62 184 GLY A N 1
ATOM 1465 C CA . GLY A 1 184 ? 20.097 8.954 -11.969 1.00 60.62 184 GLY A CA 1
ATOM 1466 C C . GLY A 1 184 ? 18.938 9.867 -12.396 1.00 60.62 184 GLY A C 1
ATOM 1467 O O . GLY A 1 184 ? 18.219 9.592 -13.361 1.00 60.62 184 GLY A O 1
ATOM 1468 N N . GLY A 1 185 ? 18.728 10.942 -11.638 1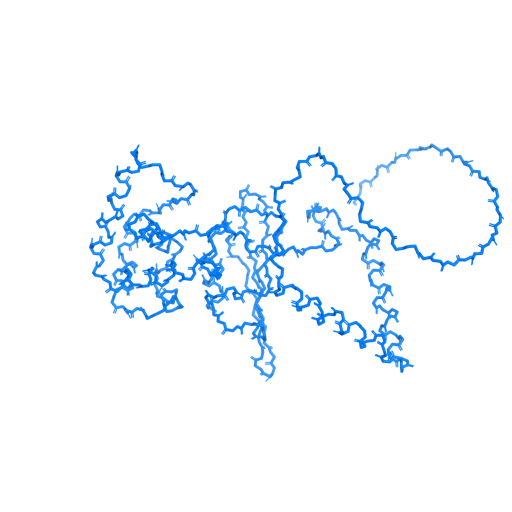.00 62.12 185 GLY A N 1
ATOM 1469 C CA . GLY A 1 185 ? 17.652 11.915 -11.828 1.00 62.12 185 GLY A CA 1
ATOM 1470 C C . GLY A 1 185 ? 18.174 13.287 -12.251 1.00 62.12 185 GLY A C 1
ATOM 1471 O O . GLY A 1 185 ? 19.280 13.687 -11.887 1.00 62.12 185 GLY A O 1
ATOM 1472 N N . LYS A 1 186 ? 17.365 14.033 -13.019 1.00 60.12 186 LYS A N 1
ATOM 1473 C CA . LYS A 1 186 ? 17.695 15.399 -13.480 1.00 60.12 186 LYS A CA 1
ATOM 1474 C C . LYS A 1 186 ? 18.014 16.331 -12.309 1.00 60.12 186 LYS A C 1
ATOM 1476 O O . LYS A 1 186 ? 18.923 17.145 -12.403 1.00 60.12 186 LYS A O 1
ATOM 1481 N N . ASP A 1 187 ? 17.283 16.164 -11.214 1.00 62.06 187 ASP A N 1
ATOM 1482 C CA . ASP A 1 187 ? 17.378 17.008 -10.025 1.00 62.06 187 ASP A CA 1
ATOM 1483 C C . ASP A 1 187 ? 18.452 16.510 -9.037 1.00 62.06 187 ASP A C 1
ATOM 1485 O O . ASP A 1 187 ? 18.499 16.942 -7.890 1.00 62.06 187 ASP A O 1
ATOM 1489 N N . GLY A 1 188 ? 19.321 15.583 -9.465 1.00 56.00 188 GLY A N 1
ATOM 1490 C CA . GLY A 1 188 ? 20.422 15.070 -8.646 1.00 56.00 188 GLY A CA 1
ATOM 1491 C C . GLY A 1 188 ? 20.040 13.965 -7.661 1.00 56.00 188 GLY A C 1
ATOM 1492 O O . GLY A 1 188 ? 20.908 13.500 -6.928 1.00 56.00 188 GLY A O 1
ATOM 1493 N N . ILE A 1 189 ? 18.779 13.524 -7.649 1.00 49.34 189 ILE A N 1
ATOM 1494 C CA . ILE A 1 189 ? 18.252 12.499 -6.737 1.00 49.34 189 ILE A CA 1
ATOM 1495 C C . ILE A 1 189 ? 17.806 11.287 -7.577 1.00 49.34 189 ILE A C 1
ATOM 1497 O O . ILE A 1 189 ? 17.017 11.486 -8.507 1.00 49.34 189 ILE A O 1
ATOM 1501 N N . PRO A 1 190 ? 18.325 10.063 -7.335 1.00 53.03 190 PRO A N 1
ATOM 1502 C CA . PRO A 1 190 ? 19.225 9.659 -6.238 1.00 53.03 190 PRO A CA 1
ATOM 1503 C C . PRO A 1 190 ? 20.691 10.081 -6.437 1.00 53.03 190 PRO A C 1
ATOM 1505 O O . PRO A 1 190 ? 21.438 10.229 -5.475 1.00 53.03 190 PRO A O 1
ATOM 1508 N N . PHE A 1 191 ? 21.095 10.275 -7.687 1.00 60.22 191 PHE A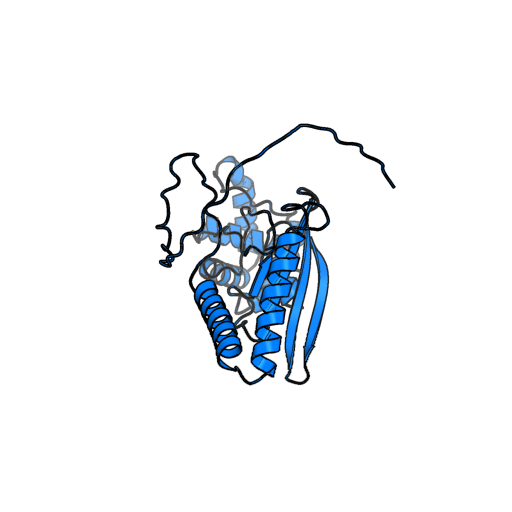 N 1
ATOM 1509 C CA . PHE A 1 191 ? 22.353 10.882 -8.113 1.00 60.22 191 PHE A CA 1
ATOM 1510 C C . PHE A 1 191 ? 22.091 11.625 -9.432 1.00 60.22 191 PHE A C 1
ATOM 1512 O O . PHE A 1 191 ? 21.082 11.339 -10.089 1.00 60.22 191 PHE A O 1
ATOM 1519 N N . PRO A 1 192 ? 22.945 12.587 -9.829 1.00 71.12 192 PRO A N 1
ATOM 1520 C CA . PRO A 1 192 ? 22.803 13.291 -11.099 1.00 71.12 192 PRO A CA 1
ATOM 1521 C C . PRO A 1 192 ? 22.725 12.325 -12.273 1.00 71.12 192 PRO A C 1
ATOM 1523 O O . PRO A 1 192 ? 23.291 11.232 -12.220 1.00 71.12 192 PRO A O 1
ATOM 1526 N N . VAL A 1 193 ? 22.039 12.741 -13.336 1.00 72.88 193 VAL A N 1
ATOM 1527 C CA . VAL A 1 193 ? 21.957 11.940 -14.556 1.00 72.88 193 VAL A CA 1
ATOM 1528 C C . VAL A 1 193 ? 23.361 11.541 -15.012 1.00 72.88 193 VAL A C 1
ATOM 1530 O O . VAL A 1 193 ? 24.187 12.403 -15.306 1.00 72.88 193 VAL A O 1
ATOM 1533 N N . ASN A 1 194 ? 23.627 10.236 -15.085 1.00 77.56 194 ASN A N 1
ATOM 1534 C CA . ASN A 1 194 ? 24.871 9.735 -15.649 1.00 77.56 194 ASN A CA 1
ATOM 1535 C C . ASN A 1 194 ? 24.724 9.652 -17.171 1.00 77.56 194 ASN A C 1
ATOM 1537 O O . ASN A 1 194 ? 24.282 8.641 -17.722 1.00 77.56 194 ASN A O 1
ATOM 1541 N N . GLU A 1 195 ? 25.084 10.743 -17.846 1.00 80.00 195 GLU A N 1
ATOM 1542 C CA . GLU A 1 195 ? 25.028 10.850 -19.307 1.00 80.00 195 GLU A CA 1
ATOM 1543 C C . GLU A 1 195 ? 25.835 9.742 -19.998 1.00 80.00 195 GLU A C 1
ATOM 1545 O O . GLU A 1 195 ? 25.380 9.191 -21.002 1.00 80.00 195 GLU A O 1
ATOM 1550 N N . ALA A 1 196 ? 26.974 9.342 -19.421 1.00 80.50 196 ALA A N 1
ATOM 1551 C CA . ALA A 1 196 ? 27.813 8.281 -19.969 1.00 80.50 196 ALA A CA 1
ATOM 1552 C C . ALA A 1 196 ? 27.120 6.909 -19.915 1.00 80.50 196 ALA A C 1
ATOM 1554 O O . ALA A 1 196 ? 27.179 6.146 -20.883 1.00 80.50 196 ALA A O 1
ATOM 1555 N N . ASP A 1 197 ? 26.409 6.599 -18.826 1.00 78.50 197 ASP A N 1
ATOM 1556 C CA . ASP A 1 197 ? 25.649 5.346 -18.723 1.00 78.50 197 ASP A CA 1
ATOM 1557 C C . ASP A 1 197 ? 24.456 5.325 -19.690 1.00 78.50 197 ASP A C 1
ATOM 1559 O O . ASP A 1 197 ? 24.153 4.275 -20.274 1.00 78.50 197 ASP A O 1
ATOM 1563 N N . ILE A 1 198 ? 23.802 6.475 -19.903 1.00 78.44 198 ILE A N 1
ATOM 1564 C CA . ILE A 1 198 ? 22.737 6.628 -20.906 1.00 78.44 198 ILE A CA 1
ATOM 1565 C C . ILE A 1 198 ? 23.299 6.400 -22.307 1.00 78.44 198 ILE A C 1
ATOM 1567 O O . ILE A 1 198 ? 22.734 5.618 -23.075 1.00 78.44 198 ILE A O 1
ATOM 1571 N N . GLU A 1 199 ? 24.407 7.055 -22.649 1.00 83.81 199 GLU A N 1
ATOM 1572 C CA . GLU A 1 199 ? 25.030 6.943 -23.966 1.00 83.81 199 GLU A CA 1
ATOM 1573 C C . GLU A 1 199 ? 25.507 5.514 -24.243 1.00 83.81 199 GLU A C 1
ATOM 1575 O O . GLU A 1 199 ? 25.273 4.970 -25.331 1.00 83.81 199 GLU A O 1
ATOM 1580 N N . ASN A 1 200 ? 26.108 4.861 -23.247 1.00 83.38 200 ASN A N 1
ATOM 1581 C CA . ASN A 1 200 ? 26.512 3.466 -23.345 1.00 83.38 200 ASN A CA 1
ATOM 1582 C C . ASN A 1 200 ? 25.295 2.554 -23.570 1.00 83.38 200 ASN A C 1
ATOM 1584 O O . ASN A 1 200 ? 25.278 1.756 -24.511 1.00 83.38 200 ASN A O 1
ATOM 1588 N N . SER A 1 201 ? 24.234 2.723 -22.777 1.00 82.69 201 SER A N 1
ATOM 1589 C CA . SER A 1 201 ? 22.995 1.944 -22.908 1.00 82.69 201 SER A CA 1
ATOM 1590 C C . SER A 1 201 ? 22.338 2.147 -24.274 1.00 82.69 201 SER A C 1
ATOM 1592 O O . SER A 1 201 ? 21.970 1.175 -24.942 1.00 82.69 201 SER A O 1
ATOM 1594 N N . TYR A 1 202 ? 22.263 3.394 -24.746 1.00 85.31 202 TYR A N 1
ATOM 1595 C CA . TYR A 1 202 ? 21.770 3.734 -26.078 1.00 85.31 202 TYR A CA 1
ATOM 1596 C C . TYR A 1 202 ? 22.608 3.067 -27.171 1.00 85.31 202 TYR A C 1
ATOM 1598 O O . TYR A 1 202 ? 22.060 2.426 -28.069 1.00 85.31 202 TYR A O 1
ATOM 1606 N N . THR A 1 203 ? 23.934 3.158 -27.087 1.00 87.50 203 THR A N 1
ATOM 1607 C CA . THR A 1 203 ? 24.850 2.584 -28.079 1.00 87.50 203 THR A CA 1
ATOM 1608 C C . THR A 1 203 ? 24.716 1.066 -28.149 1.00 87.50 203 THR A C 1
ATOM 1610 O O . THR A 1 203 ? 24.627 0.500 -29.245 1.00 87.50 203 THR A O 1
ATOM 1613 N N . VAL A 1 204 ? 24.652 0.398 -26.996 1.00 83.06 204 VAL A N 1
ATOM 1614 C CA . VAL A 1 204 ? 24.486 -1.057 -26.896 1.00 83.06 204 VAL A CA 1
ATOM 1615 C C . VAL A 1 204 ? 23.142 -1.495 -27.484 1.00 83.06 204 VAL A C 1
ATOM 1617 O O . VAL A 1 204 ? 23.112 -2.371 -28.356 1.00 83.06 204 VAL A O 1
ATOM 1620 N N . LEU A 1 205 ? 22.038 -0.857 -27.083 1.00 81.81 205 LEU A N 1
ATOM 1621 C CA . LEU A 1 205 ? 20.695 -1.196 -27.566 1.00 81.81 205 LEU A CA 1
ATOM 1622 C C . LEU A 1 205 ? 20.526 -0.899 -29.060 1.00 81.81 205 LEU A C 1
ATOM 1624 O O . LEU A 1 205 ? 19.990 -1.723 -29.803 1.00 81.81 205 LEU A O 1
ATOM 1628 N N . ASN A 1 206 ? 21.030 0.239 -29.537 1.00 83.62 206 ASN A N 1
ATOM 1629 C CA . ASN A 1 206 ? 20.952 0.624 -30.945 1.00 83.62 206 ASN A CA 1
ATOM 1630 C C . ASN A 1 206 ? 21.790 -0.317 -31.825 1.00 83.62 206 ASN A C 1
ATOM 1632 O O . ASN A 1 206 ? 21.341 -0.748 -32.891 1.00 83.62 206 ASN A O 1
ATOM 1636 N N . ARG A 1 207 ? 22.979 -0.726 -31.359 1.00 82.19 207 ARG A N 1
ATOM 1637 C CA . ARG A 1 207 ? 23.796 -1.744 -32.036 1.00 82.19 207 ARG A CA 1
ATOM 1638 C C . ARG A 1 207 ? 23.053 -3.077 -32.135 1.00 82.19 207 ARG A C 1
ATOM 1640 O O . ARG A 1 207 ? 23.036 -3.672 -33.214 1.00 82.19 207 ARG A O 1
ATOM 1647 N N . ALA A 1 208 ? 22.421 -3.524 -31.049 1.00 78.50 208 ALA A N 1
ATOM 1648 C CA . ALA A 1 208 ? 21.642 -4.760 -31.034 1.00 78.50 208 ALA A CA 1
ATOM 1649 C C . ALA A 1 208 ? 20.429 -4.695 -31.983 1.00 78.50 208 ALA A C 1
ATOM 1651 O O . ALA A 1 208 ? 20.192 -5.625 -32.756 1.00 78.50 208 ALA A O 1
ATOM 1652 N N . LEU A 1 209 ? 19.705 -3.569 -32.004 1.00 79.06 209 LEU A N 1
ATOM 1653 C CA . LEU A 1 209 ? 18.577 -3.347 -32.914 1.00 79.06 209 LEU A CA 1
ATOM 1654 C C . LEU A 1 209 ? 19.007 -3.350 -34.385 1.00 79.06 209 LEU A C 1
ATOM 1656 O O . LEU A 1 209 ? 18.375 -4.013 -35.209 1.00 79.06 209 LEU A O 1
ATOM 1660 N N . ARG A 1 210 ? 20.091 -2.643 -34.727 1.00 80.81 210 ARG A N 1
ATOM 1661 C CA . ARG A 1 210 ? 20.613 -2.589 -36.103 1.00 80.81 210 ARG A CA 1
ATOM 1662 C C . ARG A 1 210 ? 21.031 -3.968 -36.605 1.00 80.81 210 ARG A C 1
ATOM 1664 O O . ARG A 1 210 ? 20.655 -4.346 -37.711 1.00 80.81 210 ARG A O 1
ATOM 1671 N N . ARG A 1 211 ? 21.743 -4.744 -35.784 1.00 75.06 211 ARG A N 1
ATOM 1672 C CA . ARG A 1 211 ? 22.148 -6.116 -36.132 1.00 75.06 211 ARG A CA 1
ATOM 1673 C C . ARG A 1 211 ? 20.954 -7.052 -36.286 1.00 75.06 211 ARG A C 1
ATOM 1675 O O . ARG A 1 211 ? 20.911 -7.829 -37.236 1.00 75.06 211 ARG A O 1
ATOM 1682 N N . SER A 1 212 ? 19.943 -6.923 -35.430 1.00 75.25 212 SER A N 1
ATOM 1683 C CA . SER A 1 212 ? 18.720 -7.708 -35.587 1.00 75.25 212 SER A CA 1
ATOM 1684 C C . SER A 1 212 ? 17.958 -7.380 -36.870 1.00 75.25 212 SER A C 1
ATOM 1686 O O . SER A 1 212 ? 17.401 -8.292 -37.477 1.00 75.25 212 SER A O 1
ATOM 1688 N N . ARG A 1 213 ? 17.912 -6.106 -37.287 1.00 73.31 213 ARG A N 1
ATOM 1689 C CA . ARG A 1 213 ? 17.288 -5.699 -38.560 1.00 73.31 213 ARG A CA 1
ATOM 1690 C C . ARG A 1 213 ? 18.069 -6.207 -39.776 1.00 73.31 213 ARG A C 1
ATOM 1692 O O . ARG A 1 213 ? 17.462 -6.475 -40.802 1.00 73.31 213 ARG A O 1
ATOM 1699 N N . ALA A 1 214 ? 19.380 -6.411 -39.640 1.00 76.19 214 ALA A N 1
ATOM 1700 C CA . ALA A 1 214 ? 20.249 -7.012 -40.655 1.00 76.19 214 ALA A CA 1
ATOM 1701 C C . ALA A 1 214 ? 20.185 -8.560 -40.703 1.00 76.19 214 ALA A C 1
ATOM 1703 O O . ALA A 1 214 ? 21.083 -9.205 -41.239 1.00 76.19 214 ALA A O 1
ATOM 1704 N N . GLY A 1 215 ? 19.145 -9.176 -40.126 1.00 71.25 215 GLY A N 1
ATOM 1705 C CA . GLY A 1 215 ? 18.897 -10.621 -40.196 1.00 71.25 215 GLY A CA 1
ATOM 1706 C C . GLY A 1 215 ? 19.490 -11.449 -39.052 1.00 71.25 215 GLY A C 1
ATOM 1707 O O . GLY A 1 215 ? 19.303 -12.660 -39.025 1.00 71.25 215 GLY A O 1
ATOM 1708 N N . HIS A 1 216 ? 20.175 -10.839 -38.077 1.00 68.56 216 HIS A N 1
ATOM 1709 C CA . HIS A 1 216 ? 20.755 -11.562 -36.936 1.00 68.56 216 HIS A CA 1
ATOM 1710 C C . HIS A 1 216 ? 19.761 -11.619 -35.768 1.00 68.56 216 HIS A C 1
ATOM 1712 O O . HIS A 1 216 ? 19.912 -10.934 -34.752 1.00 68.56 216 HIS A O 1
ATOM 1718 N N . SER A 1 217 ? 18.710 -12.434 -35.917 1.00 71.50 217 SER A N 1
ATOM 1719 C CA . SER A 1 217 ? 17.616 -12.529 -34.937 1.00 71.50 217 SER A CA 1
ATOM 1720 C C . SER A 1 217 ? 18.042 -13.073 -33.571 1.00 71.50 217 SER A C 1
ATOM 1722 O O . SER A 1 217 ? 17.317 -12.889 -32.595 1.00 71.50 217 SER A O 1
ATOM 1724 N N . GLU A 1 218 ? 19.196 -13.740 -33.476 1.00 73.00 218 GLU A N 1
ATOM 1725 C CA . GLU A 1 218 ? 19.712 -14.308 -32.225 1.00 73.00 218 GLU A CA 1
ATOM 1726 C C . GLU A 1 218 ? 19.948 -13.252 -31.144 1.00 73.00 218 GLU A C 1
ATOM 1728 O O . GLU A 1 218 ? 19.589 -13.488 -29.997 1.00 73.00 218 GLU A O 1
ATOM 1733 N N . GLN A 1 219 ? 20.454 -12.062 -31.488 1.00 69.25 219 GLN A N 1
ATOM 1734 C CA . GLN A 1 219 ? 20.672 -10.988 -30.506 1.00 69.25 219 GLN A CA 1
ATOM 1735 C C . GLN A 1 219 ? 19.355 -10.437 -29.956 1.00 69.25 219 GLN A C 1
ATOM 1737 O O . GLN A 1 219 ? 19.233 -10.186 -28.759 1.00 69.25 219 GLN A O 1
ATOM 1742 N N . LEU A 1 220 ? 18.335 -10.307 -30.805 1.00 74.75 220 LEU A N 1
ATOM 1743 C CA . LEU A 1 220 ? 17.008 -9.877 -30.368 1.00 74.75 220 LEU A CA 1
ATOM 1744 C C . LEU A 1 220 ? 16.301 -10.975 -29.567 1.00 74.75 220 LEU A C 1
ATOM 1746 O O . LEU A 1 220 ? 15.599 -10.677 -28.603 1.00 74.75 220 LEU A O 1
ATOM 1750 N N . LYS A 1 221 ? 16.528 -12.247 -29.910 1.00 78.19 221 LYS A N 1
ATOM 1751 C CA . LYS A 1 221 ? 16.058 -13.397 -29.130 1.00 78.19 221 LYS A CA 1
ATOM 1752 C C . LYS A 1 221 ? 16.761 -13.478 -27.771 1.00 78.19 221 LYS A C 1
ATOM 1754 O O . LYS A 1 221 ? 16.090 -13.720 -26.778 1.00 78.19 221 LYS A O 1
ATOM 1759 N N . ALA A 1 222 ? 18.061 -13.196 -27.702 1.00 75.62 222 ALA A N 1
ATOM 1760 C CA . ALA A 1 222 ? 18.825 -13.129 -26.459 1.00 75.62 222 ALA A CA 1
ATOM 1761 C C . ALA A 1 222 ? 18.341 -11.988 -25.554 1.00 75.62 222 ALA A C 1
ATOM 1763 O O . ALA A 1 222 ? 18.109 -12.219 -24.373 1.00 75.62 222 ALA A O 1
ATOM 1764 N N . LEU A 1 223 ? 18.088 -10.794 -26.103 1.00 75.00 223 LEU A N 1
ATOM 1765 C CA . LEU A 1 223 ? 17.491 -9.687 -25.346 1.00 75.00 223 LEU A CA 1
ATOM 1766 C C . LEU A 1 223 ? 16.080 -10.019 -24.847 1.00 75.00 223 LEU A C 1
ATOM 1768 O O . LEU A 1 223 ? 15.752 -9.726 -23.702 1.00 75.00 223 LEU A O 1
ATOM 1772 N N . LYS A 1 224 ? 15.253 -10.681 -25.668 1.00 76.19 224 LYS A N 1
ATOM 1773 C CA . LYS A 1 224 ? 13.936 -11.177 -25.236 1.00 76.19 224 LYS A CA 1
ATOM 1774 C C . LYS A 1 224 ? 14.052 -12.221 -24.127 1.00 76.19 224 LYS A C 1
ATOM 1776 O O . LYS A 1 224 ? 13.289 -12.163 -23.170 1.00 76.19 224 LYS A O 1
ATOM 1781 N N . ASN A 1 225 ? 15.005 -13.145 -24.232 1.00 78.50 225 ASN A N 1
ATOM 1782 C CA . ASN A 1 225 ? 15.262 -14.152 -23.204 1.00 78.50 225 ASN A CA 1
ATOM 1783 C C . ASN A 1 225 ? 15.772 -13.513 -21.908 1.00 78.50 225 ASN A C 1
ATOM 1785 O O . ASN A 1 225 ? 15.345 -13.926 -20.839 1.00 78.50 225 ASN A O 1
ATOM 1789 N N . LEU A 1 226 ? 16.624 -12.488 -21.995 1.00 75.25 226 LEU A N 1
ATOM 1790 C CA . LEU A 1 226 ? 17.093 -11.726 -20.840 1.00 75.25 226 LEU A CA 1
ATOM 1791 C C . LEU A 1 226 ? 15.942 -10.968 -20.172 1.00 75.25 226 LEU A C 1
ATOM 1793 O O . LEU A 1 226 ? 15.801 -11.032 -18.957 1.00 75.25 226 LEU A O 1
ATOM 1797 N N . ALA A 1 227 ? 15.086 -10.302 -20.952 1.00 71.69 227 ALA A N 1
ATOM 1798 C CA . ALA A 1 227 ? 13.895 -9.633 -20.430 1.00 71.69 227 ALA A CA 1
ATOM 1799 C C . ALA A 1 227 ? 12.934 -10.631 -19.762 1.00 71.69 227 ALA A C 1
ATOM 1801 O O . ALA A 1 227 ? 12.382 -10.345 -18.700 1.00 71.69 227 ALA A O 1
ATOM 1802 N N . LYS A 1 228 ? 12.775 -11.822 -20.354 1.00 72.38 228 LYS A N 1
ATOM 1803 C CA . LYS A 1 228 ? 11.981 -12.915 -19.786 1.00 72.38 228 LYS A CA 1
ATOM 1804 C C . LYS A 1 228 ? 12.580 -13.419 -18.471 1.00 72.38 228 LYS A C 1
ATOM 1806 O O . LYS A 1 228 ? 11.872 -13.450 -17.474 1.00 72.38 228 LYS A O 1
ATOM 1811 N N . TRP A 1 229 ? 13.878 -13.725 -18.450 1.00 76.50 229 TRP A N 1
ATOM 1812 C CA . TRP A 1 229 ? 14.595 -14.150 -17.247 1.00 76.50 229 TRP A CA 1
ATOM 1813 C C . TRP A 1 229 ? 14.523 -13.092 -16.144 1.00 76.50 229 TRP A C 1
ATOM 1815 O O . TRP A 1 229 ? 14.232 -13.422 -15.000 1.00 76.50 229 TRP A O 1
ATOM 1825 N N . HIS A 1 230 ? 14.722 -11.814 -16.475 1.00 65.75 230 HIS A N 1
ATOM 1826 C CA . HIS A 1 230 ? 14.590 -10.714 -15.523 1.00 65.75 230 HIS A CA 1
ATOM 1827 C C . HIS A 1 230 ? 13.173 -10.660 -14.940 1.00 65.75 230 HIS A C 1
ATOM 1829 O O . HIS A 1 230 ? 13.013 -10.569 -13.727 1.00 65.75 230 HIS A O 1
ATOM 1835 N N . SER A 1 231 ? 12.140 -10.774 -15.783 1.00 58.59 231 SER A N 1
ATOM 1836 C CA . SER A 1 231 ? 10.746 -10.829 -15.328 1.00 58.59 231 SER A CA 1
ATOM 1837 C C . SER A 1 231 ? 10.471 -12.030 -14.418 1.00 58.59 231 SER A C 1
ATOM 1839 O O . SER A 1 231 ? 9.762 -11.883 -13.429 1.00 58.59 231 SER A O 1
ATOM 1841 N N . GLU A 1 232 ? 11.016 -13.206 -14.733 1.00 63.19 232 GLU A N 1
ATOM 1842 C CA . GLU A 1 232 ? 10.885 -14.418 -13.913 1.00 63.19 232 GLU A CA 1
ATOM 1843 C C . GLU A 1 232 ? 11.620 -14.261 -12.570 1.00 63.19 232 GLU A C 1
ATOM 1845 O O . GLU A 1 232 ? 11.089 -14.613 -11.519 1.00 63.19 232 GLU A O 1
ATOM 1850 N N . THR A 1 233 ? 12.806 -13.653 -12.588 1.00 58.56 233 THR A N 1
ATOM 1851 C CA . THR A 1 233 ? 13.650 -13.438 -11.405 1.00 58.56 233 THR A CA 1
ATOM 1852 C C . THR A 1 233 ? 13.032 -12.412 -10.453 1.00 58.56 233 THR A C 1
ATOM 1854 O O . THR A 1 233 ? 12.954 -12.667 -9.252 1.00 58.56 233 THR A O 1
ATOM 1857 N N . MET A 1 234 ? 12.497 -11.304 -10.976 1.00 52.16 234 MET A N 1
ATOM 1858 C CA . MET A 1 234 ? 11.774 -10.284 -10.197 1.00 52.16 234 MET A CA 1
ATOM 1859 C C . MET A 1 234 ? 10.503 -10.820 -9.523 1.00 52.16 234 MET A C 1
ATOM 1861 O O . MET A 1 234 ? 10.082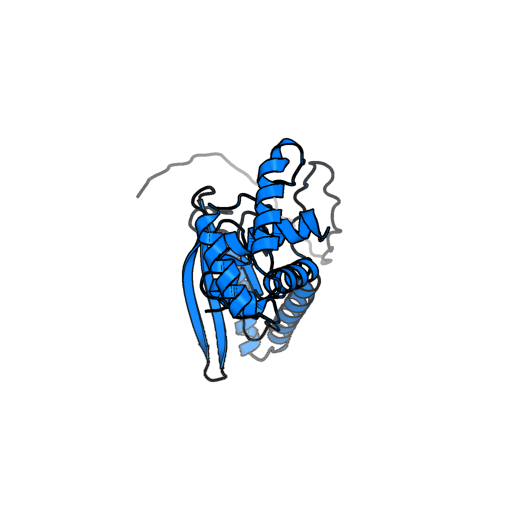 -10.286 -8.502 1.00 52.16 234 MET A O 1
ATOM 1865 N N . ASN A 1 235 ? 9.900 -11.888 -10.053 1.00 49.47 235 ASN A N 1
ATOM 1866 C CA . ASN A 1 235 ? 8.767 -12.555 -9.405 1.00 49.47 235 ASN A CA 1
ATOM 1867 C C . ASN A 1 235 ? 9.194 -13.458 -8.232 1.00 49.47 235 ASN A C 1
ATOM 1869 O O . ASN A 1 235 ? 8.354 -13.835 -7.418 1.00 49.47 235 ASN A O 1
ATOM 1873 N N . SER A 1 236 ? 10.476 -13.829 -8.157 1.00 43.62 236 SER A N 1
ATOM 1874 C CA . SER A 1 236 ? 11.021 -14.763 -7.158 1.00 43.62 236 SER A CA 1
ATOM 1875 C C . SER A 1 236 ? 11.839 -14.094 -6.051 1.00 43.62 236 SER A C 1
ATOM 1877 O O . SER A 1 236 ? 11.972 -14.656 -4.966 1.00 43.62 236 SER A O 1
ATOM 1879 N N . ILE A 1 237 ? 12.377 -12.898 -6.305 1.00 40.34 237 ILE A N 1
ATOM 1880 C CA . ILE A 1 237 ? 13.226 -12.164 -5.367 1.00 40.34 237 ILE A CA 1
ATOM 1881 C C . ILE A 1 237 ? 12.448 -10.950 -4.858 1.00 40.34 237 ILE A C 1
ATOM 1883 O O . ILE A 1 237 ? 12.113 -10.053 -5.629 1.00 40.34 237 ILE A O 1
ATOM 1887 N N . ASN A 1 238 ? 12.205 -10.891 -3.545 1.00 41.84 238 ASN A N 1
ATOM 1888 C CA . ASN A 1 238 ? 11.856 -9.637 -2.882 1.00 41.84 238 ASN A CA 1
ATOM 1889 C C . ASN A 1 238 ? 13.089 -8.734 -2.948 1.00 41.84 238 ASN A C 1
ATOM 1891 O O . ASN A 1 238 ? 13.983 -8.824 -2.111 1.00 41.84 238 ASN A O 1
ATOM 1895 N N . CYS A 1 239 ? 13.173 -7.902 -3.983 1.00 39.34 239 CYS A N 1
ATOM 1896 C CA . CYS A 1 239 ? 14.229 -6.909 -4.146 1.00 39.34 239 CYS A CA 1
ATOM 1897 C C . CYS A 1 239 ? 13.991 -5.708 -3.219 1.00 39.34 239 CYS A C 1
ATOM 1899 O O . CYS A 1 239 ? 13.955 -4.569 -3.676 1.00 39.34 239 CYS A O 1
ATOM 1901 N N . THR A 1 240 ? 13.816 -5.968 -1.925 1.00 38.00 240 THR A N 1
ATOM 1902 C CA . THR A 1 240 ? 13.965 -4.952 -0.888 1.00 38.00 240 THR A CA 1
ATOM 1903 C C . THR A 1 240 ? 15.439 -4.975 -0.483 1.00 38.00 240 THR A C 1
ATOM 1905 O O . THR A 1 240 ? 15.950 -6.042 -0.129 1.00 38.00 240 THR A O 1
ATOM 1908 N N . PRO A 1 241 ? 16.174 -3.858 -0.566 1.00 33.19 241 PRO A N 1
ATOM 1909 C CA . PRO A 1 241 ? 17.512 -3.801 0.006 1.00 33.19 241 PRO A CA 1
ATOM 1910 C C . PRO A 1 241 ? 17.412 -4.091 1.506 1.00 33.19 241 PRO A C 1
ATOM 1912 O O . PRO A 1 241 ? 16.596 -3.496 2.207 1.00 33.19 241 PRO A O 1
ATOM 1915 N N . VAL A 1 242 ? 18.238 -5.003 2.014 1.00 31.14 242 VAL A N 1
ATOM 1916 C CA . VAL A 1 242 ? 18.412 -5.145 3.461 1.00 31.14 242 VAL A CA 1
ATOM 1917 C C . VAL A 1 242 ? 19.089 -3.861 3.933 1.00 31.14 242 VAL A C 1
ATOM 1919 O O . VAL A 1 242 ? 20.235 -3.590 3.574 1.00 31.14 242 VAL A O 1
ATOM 1922 N N . SER A 1 243 ? 18.371 -3.034 4.689 1.00 32.03 243 SER A N 1
ATOM 1923 C CA . SER A 1 243 ? 18.922 -1.862 5.367 1.00 32.03 243 SER A CA 1
ATOM 1924 C C . SER A 1 243 ? 19.874 -2.338 6.465 1.00 32.03 243 SER A C 1
ATOM 1926 O O . SER A 1 243 ? 19.477 -2.545 7.608 1.00 32.03 243 SER A O 1
ATOM 1928 N N . GLY A 1 244 ? 21.122 -2.595 6.087 1.00 31.27 244 GLY A N 1
ATOM 1929 C CA . GLY A 1 244 ? 22.143 -3.124 6.978 1.00 31.27 244 GLY A CA 1
ATOM 1930 C C . GLY A 1 244 ? 23.462 -3.308 6.248 1.00 31.27 244 GLY A C 1
ATOM 1931 O O . GLY A 1 244 ? 23.903 -4.433 6.043 1.00 31.27 244 GLY A O 1
ATOM 1932 N N . VAL A 1 245 ? 24.094 -2.207 5.838 1.00 32.50 245 VAL A N 1
ATOM 1933 C CA . VAL A 1 245 ? 25.546 -2.226 5.646 1.00 32.50 245 VAL A CA 1
ATOM 1934 C C . VAL A 1 245 ? 26.151 -1.860 6.993 1.00 32.50 245 VAL A C 1
ATOM 1936 O O . VAL A 1 245 ? 26.411 -0.692 7.271 1.00 32.50 245 VAL A O 1
ATOM 1939 N N . ASP A 1 246 ? 26.373 -2.875 7.829 1.00 30.73 246 ASP A N 1
ATOM 1940 C CA . ASP A 1 246 ? 27.539 -2.828 8.699 1.00 30.73 246 ASP A CA 1
ATOM 1941 C C . ASP A 1 246 ? 28.750 -2.721 7.771 1.00 30.73 246 ASP A C 1
ATOM 1943 O O . ASP A 1 246 ? 28.975 -3.550 6.885 1.00 30.73 246 ASP A O 1
ATOM 1947 N N . SER A 1 247 ? 29.503 -1.640 7.925 1.00 33.31 247 SER A N 1
ATOM 1948 C CA . SER A 1 247 ? 30.774 -1.418 7.255 1.00 33.31 247 SER A CA 1
ATOM 1949 C C . SER A 1 247 ? 31.771 -2.498 7.693 1.00 33.31 247 SER A C 1
ATOM 1951 O O . SER A 1 247 ? 32.526 -2.307 8.644 1.00 33.31 247 SER A O 1
ATOM 1953 N N . GLY A 1 248 ? 31.753 -3.654 7.029 1.00 33.84 248 GLY A N 1
ATOM 1954 C CA . GLY A 1 248 ? 32.611 -4.782 7.376 1.00 33.84 248 GLY A CA 1
ATOM 1955 C C . GLY A 1 248 ? 32.477 -5.962 6.415 1.00 33.84 248 GLY A C 1
ATOM 1956 O O . GLY A 1 248 ? 31.589 -6.793 6.547 1.00 33.84 248 GLY A O 1
ATOM 1957 N N . SER A 1 249 ? 33.444 -6.077 5.503 1.00 28.84 249 SER A N 1
ATOM 1958 C CA . SER A 1 249 ? 33.658 -7.166 4.534 1.00 28.84 249 SER A CA 1
ATOM 1959 C C . SER A 1 249 ? 32.809 -7.128 3.251 1.00 28.84 249 SER A C 1
ATOM 1961 O O . SER A 1 249 ? 31.758 -7.746 3.113 1.00 28.84 249 SER A O 1
ATOM 1963 N N . LEU A 1 250 ? 33.355 -6.457 2.231 1.00 29.14 250 LEU A N 1
ATOM 1964 C CA . LEU A 1 250 ? 33.095 -6.831 0.842 1.00 29.14 250 LEU A CA 1
ATOM 1965 C C . LEU A 1 250 ? 33.704 -8.227 0.620 1.00 29.14 250 LEU A C 1
ATOM 1967 O O . LEU A 1 250 ? 34.904 -8.360 0.374 1.00 29.14 250 LEU A O 1
ATOM 1971 N N . ALA A 1 251 ? 32.894 -9.277 0.721 1.00 28.50 251 ALA A N 1
ATOM 1972 C CA . ALA A 1 251 ? 33.244 -10.553 0.116 1.00 28.50 251 ALA A CA 1
ATOM 1973 C C . ALA A 1 251 ? 33.135 -10.383 -1.406 1.00 28.50 251 ALA A C 1
ATOM 1975 O O . ALA A 1 251 ? 32.043 -10.277 -1.962 1.00 28.50 251 ALA A O 1
ATOM 1976 N N . LEU A 1 252 ? 34.295 -10.289 -2.058 1.00 29.58 252 LEU A N 1
ATOM 1977 C CA . LEU A 1 252 ? 34.458 -10.317 -3.509 1.00 29.58 252 LEU A CA 1
ATOM 1978 C C . LEU A 1 252 ? 33.619 -11.451 -4.119 1.00 29.58 252 LEU A C 1
ATOM 1980 O O . LEU A 1 252 ? 33.881 -12.627 -3.866 1.00 29.58 252 LEU A O 1
ATOM 1984 N N . MET A 1 253 ? 32.645 -11.104 -4.964 1.00 27.16 253 MET A N 1
ATOM 1985 C CA . MET A 1 253 ? 32.151 -12.059 -5.954 1.00 27.16 253 MET A CA 1
ATOM 1986 C C . MET A 1 253 ? 33.300 -12.402 -6.918 1.00 27.16 253 MET A C 1
ATOM 1988 O O . MET A 1 253 ? 34.095 -11.516 -7.246 1.00 27.16 253 MET A O 1
ATOM 1992 N N . PRO A 1 254 ? 33.421 -13.659 -7.379 1.00 26.84 254 PRO A N 1
ATOM 1993 C CA . PRO A 1 254 ? 34.528 -14.056 -8.231 1.00 26.84 254 PRO A CA 1
ATOM 1994 C C . PRO A 1 254 ? 34.430 -13.360 -9.590 1.00 26.84 254 PRO A C 1
ATOM 1996 O O . PRO A 1 254 ? 33.450 -13.521 -10.319 1.00 26.84 254 PRO A O 1
ATOM 1999 N N . SER A 1 255 ? 35.468 -12.596 -9.927 1.00 26.28 255 SER A N 1
ATOM 2000 C CA . SER A 1 255 ? 35.671 -12.013 -11.249 1.00 26.28 255 SER A CA 1
ATOM 2001 C C . SER A 1 255 ? 35.663 -13.114 -12.310 1.00 26.28 255 SER A C 1
ATOM 2003 O O . SER A 1 255 ? 36.460 -14.049 -12.257 1.00 26.28 255 SER A O 1
ATOM 2005 N N . ILE A 1 256 ? 34.772 -12.998 -13.294 1.00 29.78 256 ILE A N 1
ATOM 2006 C CA . ILE A 1 256 ? 34.810 -13.824 -14.502 1.00 29.78 256 ILE A CA 1
ATOM 2007 C C . ILE A 1 256 ? 36.028 -13.361 -15.312 1.00 29.78 256 ILE A C 1
ATOM 2009 O O . ILE A 1 256 ? 35.988 -12.324 -15.973 1.00 29.78 256 ILE A O 1
ATOM 2013 N N . GLU A 1 257 ? 37.132 -14.104 -15.221 1.00 25.42 257 GLU A N 1
ATOM 2014 C CA . GLU A 1 257 ? 38.322 -13.900 -16.048 1.00 25.42 257 GLU A CA 1
ATOM 2015 C C . GLU A 1 257 ? 37.976 -14.133 -17.525 1.00 25.42 257 GLU A C 1
ATOM 2017 O O . GLU A 1 257 ? 37.820 -15.265 -17.992 1.00 25.42 257 GLU A O 1
ATOM 2022 N N . ALA A 1 258 ? 37.886 -13.046 -18.287 1.00 30.20 258 ALA A N 1
ATOM 2023 C CA . ALA A 1 258 ? 37.944 -13.106 -19.736 1.00 30.20 258 ALA A CA 1
ATOM 2024 C C . ALA A 1 258 ? 39.386 -13.438 -20.147 1.00 30.20 258 ALA A C 1
ATOM 2026 O O . ALA A 1 258 ? 40.257 -12.570 -20.204 1.00 30.20 258 ALA A O 1
ATOM 2027 N N . ARG A 1 259 ? 39.642 -14.715 -20.444 1.00 28.23 259 ARG A N 1
ATOM 2028 C CA . ARG A 1 259 ? 40.791 -15.113 -21.261 1.00 28.23 259 ARG A CA 1
ATOM 2029 C C . ARG A 1 259 ? 40.652 -14.444 -22.626 1.00 28.23 259 ARG A C 1
ATOM 2031 O O . ARG A 1 259 ? 39.721 -14.765 -23.355 1.00 28.23 259 ARG A O 1
ATOM 2038 N N . ASN A 1 260 ? 41.581 -13.558 -22.965 1.00 28.81 260 ASN A N 1
ATOM 2039 C CA . ASN A 1 260 ? 42.256 -13.595 -24.257 1.00 28.81 260 ASN A CA 1
ATOM 2040 C C . ASN A 1 260 ? 43.538 -12.761 -24.218 1.00 28.81 260 ASN A C 1
ATOM 2042 O O . ASN A 1 260 ? 43.566 -11.612 -23.786 1.00 28.81 260 ASN A O 1
ATOM 2046 N N . SER A 1 261 ? 44.593 -13.426 -24.671 1.00 28.97 261 SER A N 1
ATOM 2047 C CA . SER A 1 261 ? 45.874 -12.895 -25.099 1.00 28.97 261 SER A CA 1
ATOM 2048 C C . SER A 1 261 ? 45.700 -11.746 -26.093 1.00 28.97 261 SER A C 1
ATOM 2050 O O . SER A 1 261 ? 44.911 -11.860 -27.024 1.00 28.97 261 SER A O 1
ATOM 2052 N N . ASP A 1 262 ? 46.446 -10.660 -25.911 1.00 28.28 262 ASP A N 1
ATOM 2053 C CA . ASP A 1 262 ? 47.533 -10.321 -26.833 1.00 28.28 262 ASP A CA 1
ATOM 2054 C C . ASP A 1 262 ? 48.304 -9.092 -26.340 1.00 28.28 262 ASP A C 1
ATOM 2056 O O . ASP A 1 262 ? 47.765 -8.063 -25.936 1.00 28.28 262 ASP A O 1
ATOM 2060 N N . SER A 1 263 ? 49.619 -9.257 -26.349 1.00 27.12 263 SER A N 1
ATOM 2061 C CA . SER A 1 263 ? 50.652 -8.260 -26.115 1.00 27.12 263 SER A CA 1
ATOM 2062 C C . SER A 1 263 ? 50.579 -7.103 -27.111 1.00 27.12 263 SER A C 1
ATOM 2064 O O . SER A 1 263 ? 50.526 -7.376 -28.303 1.00 27.12 263 SER A O 1
ATOM 2066 N N . ILE A 1 264 ? 50.742 -5.857 -26.651 1.00 29.84 264 ILE A N 1
ATOM 2067 C CA . ILE A 1 264 ? 51.586 -4.831 -27.296 1.00 29.84 264 ILE A CA 1
ATOM 2068 C C . ILE A 1 264 ? 51.984 -3.780 -26.246 1.00 29.84 264 ILE A C 1
ATOM 2070 O O . ILE A 1 264 ? 51.165 -3.222 -25.521 1.00 29.84 264 ILE A O 1
ATOM 2074 N N . SER A 1 265 ? 53.290 -3.542 -26.176 1.00 26.61 265 SER A N 1
ATOM 2075 C CA . SER A 1 265 ? 53.994 -2.560 -25.356 1.00 26.61 265 SER A CA 1
ATOM 2076 C C . SER A 1 265 ? 53.774 -1.113 -25.816 1.00 26.61 265 SER A C 1
ATOM 2078 O O . SER A 1 265 ? 53.808 -0.853 -27.017 1.00 26.61 265 SER A O 1
ATOM 2080 N N . GLY A 1 266 ? 53.740 -0.153 -24.888 1.00 27.22 266 GLY A N 1
ATOM 2081 C CA . GLY A 1 266 ? 53.895 1.272 -25.211 1.00 27.22 266 GLY A CA 1
ATOM 2082 C C . GLY A 1 266 ? 53.954 2.159 -23.966 1.00 27.22 266 GLY A C 1
ATOM 2083 O O . GLY A 1 266 ? 53.074 2.099 -23.121 1.00 27.22 266 GLY A O 1
ATOM 2084 N N . LYS A 1 267 ? 55.035 2.931 -23.837 1.00 27.50 267 LYS A N 1
ATOM 2085 C CA . LYS A 1 267 ? 55.496 3.680 -22.654 1.00 27.50 267 LYS A CA 1
ATOM 2086 C C . LYS A 1 267 ? 54.791 5.034 -22.434 1.00 27.50 267 LYS A C 1
ATOM 2088 O O . LYS A 1 267 ? 54.447 5.696 -23.400 1.00 27.50 267 LYS A O 1
ATOM 2093 N N . ASN A 1 268 ? 54.767 5.440 -21.155 1.00 26.58 268 ASN A N 1
ATOM 2094 C CA . ASN A 1 268 ? 54.941 6.782 -20.557 1.00 26.58 268 ASN A CA 1
ATOM 2095 C C . ASN A 1 268 ? 54.297 8.024 -21.204 1.00 26.58 268 ASN A C 1
ATOM 2097 O O . ASN A 1 268 ? 54.727 8.432 -22.273 1.00 26.58 268 ASN A O 1
ATOM 2101 N N . SER A 1 269 ? 53.498 8.770 -20.422 1.00 27.31 269 SER A N 1
ATOM 2102 C CA . SER A 1 269 ? 53.920 10.033 -19.760 1.00 27.31 269 SER A CA 1
ATOM 2103 C C . SER A 1 269 ? 52.719 10.810 -19.187 1.00 27.31 269 SER A C 1
ATOM 2105 O O . SER A 1 269 ? 51.768 11.083 -19.911 1.00 27.31 269 SER A O 1
ATOM 2107 N N . ALA A 1 270 ? 52.794 11.213 -17.912 1.00 27.27 270 ALA A N 1
ATOM 2108 C CA . ALA A 1 270 ? 51.988 12.301 -17.333 1.00 27.27 270 ALA A CA 1
ATOM 2109 C C . ALA A 1 270 ? 52.456 13.667 -17.893 1.00 27.27 270 ALA A C 1
ATOM 2111 O O . ALA A 1 270 ? 53.601 13.737 -18.355 1.00 27.27 270 ALA A O 1
ATOM 2112 N N . PRO A 1 271 ? 51.645 14.751 -17.840 1.00 33.97 271 PRO A N 1
ATOM 2113 C CA . PRO A 1 271 ? 51.682 15.608 -16.640 1.00 33.97 271 PRO A CA 1
ATOM 2114 C C . PRO A 1 271 ? 50.403 16.430 -16.289 1.00 33.97 271 PRO A C 1
ATOM 2116 O O . PRO A 1 271 ? 49.476 16.573 -17.076 1.00 33.97 271 PRO A O 1
ATOM 2119 N N . SER A 1 272 ? 50.465 17.014 -15.078 1.00 25.56 272 SER A N 1
ATOM 2120 C CA . SER A 1 272 ? 50.038 18.372 -14.644 1.00 25.56 272 SER A CA 1
ATOM 2121 C C . SER A 1 272 ? 48.557 18.798 -14.517 1.00 25.56 272 SER A C 1
ATOM 2123 O O . SER A 1 272 ? 47.905 19.175 -15.480 1.00 25.56 272 SER A O 1
ATOM 2125 N N . SER A 1 273 ? 48.111 18.853 -13.252 1.00 25.39 273 SER A N 1
ATOM 2126 C CA . SER A 1 273 ? 47.522 19.987 -12.491 1.00 25.39 273 SER A CA 1
ATOM 2127 C C . SER A 1 273 ? 46.803 21.182 -13.175 1.00 25.39 273 SER A C 1
ATOM 2129 O O . SER A 1 273 ? 47.480 22.035 -13.740 1.00 25.39 273 SER A O 1
ATOM 2131 N N . LEU A 1 274 ? 45.498 21.313 -12.834 1.00 24.81 274 LEU A N 1
ATOM 2132 C CA . LEU A 1 274 ? 44.690 22.505 -12.425 1.00 24.81 274 LEU A CA 1
ATOM 2133 C C . LEU A 1 274 ? 44.479 23.700 -13.402 1.00 24.81 274 LEU A C 1
ATOM 2135 O O . LEU A 1 274 ? 45.339 23.934 -14.241 1.00 24.81 274 LEU A O 1
ATOM 2139 N N . PRO A 1 275 ? 43.439 24.568 -13.230 1.00 29.92 275 PRO A N 1
ATOM 2140 C CA . PRO A 1 275 ? 42.243 24.507 -12.371 1.00 29.92 275 PRO A CA 1
ATOM 2141 C C . PRO A 1 275 ? 40.893 24.793 -13.086 1.00 29.92 275 PRO A C 1
ATOM 2143 O O . PRO A 1 275 ? 40.804 25.175 -14.248 1.00 29.92 275 PRO A O 1
ATOM 2146 N N . VAL A 1 276 ? 39.840 24.624 -12.286 1.00 27.22 276 VAL A N 1
ATOM 2147 C CA . VAL A 1 276 ? 38.429 24.999 -12.446 1.00 27.22 276 VAL A CA 1
ATOM 2148 C C . VAL A 1 276 ? 38.229 26.495 -12.740 1.00 27.22 276 VAL A C 1
ATOM 2150 O O . VAL A 1 276 ? 38.768 27.335 -12.021 1.00 27.22 276 VAL A O 1
ATOM 2153 N N . GLN A 1 277 ? 37.347 26.820 -13.691 1.00 24.92 277 GLN A N 1
ATOM 2154 C CA . GLN A 1 277 ? 36.589 28.077 -13.712 1.00 24.92 277 GLN A CA 1
ATOM 2155 C C . GLN A 1 277 ? 35.110 27.778 -13.986 1.00 24.92 277 GLN A C 1
ATOM 2157 O O . GLN A 1 277 ? 34.750 27.222 -15.020 1.00 24.92 277 GLN A O 1
ATOM 2162 N N . MET A 1 278 ? 34.279 28.121 -12.999 1.00 24.27 278 MET A N 1
ATOM 2163 C CA . MET A 1 278 ? 32.832 28.276 -13.117 1.00 24.27 278 MET A CA 1
ATOM 2164 C C . MET A 1 278 ? 32.537 29.537 -13.929 1.00 24.27 278 MET A C 1
ATOM 2166 O O . MET A 1 278 ? 32.950 30.616 -13.510 1.00 24.27 278 MET A O 1
ATOM 2170 N N . GLU A 1 279 ? 31.736 29.427 -14.984 1.00 23.25 279 GLU A N 1
ATOM 2171 C CA . GLU A 1 279 ? 30.876 30.527 -15.418 1.00 23.25 279 GLU A CA 1
ATOM 2172 C C . GLU A 1 279 ? 29.447 30.008 -15.576 1.00 23.25 279 GLU A C 1
ATOM 2174 O O . GLU A 1 279 ? 29.172 29.054 -16.300 1.00 23.25 279 GLU A O 1
ATOM 2179 N N . LEU A 1 280 ? 28.569 30.626 -14.789 1.00 24.38 280 LEU A N 1
ATOM 2180 C CA . LEU A 1 280 ? 27.123 30.486 -14.788 1.00 24.38 280 LEU A CA 1
ATOM 2181 C C . LEU A 1 280 ? 26.547 31.197 -16.014 1.00 24.38 280 LEU A C 1
ATOM 2183 O O . LEU A 1 280 ? 26.780 32.395 -16.158 1.00 24.38 280 LEU A O 1
ATOM 2187 N N . PHE A 1 281 ? 25.730 30.491 -16.794 1.00 31.84 281 PHE A N 1
ATOM 2188 C CA . PHE A 1 281 ? 24.530 31.026 -17.443 1.00 31.84 281 PHE A CA 1
ATOM 2189 C C . PHE A 1 281 ? 23.472 29.927 -17.531 1.00 31.84 281 PHE A C 1
ATOM 2191 O O . PHE A 1 281 ? 23.841 28.784 -17.884 1.00 31.84 281 PHE A O 1
#

Secondary structure (DSSP, 8-state):
-HHHHIIIIIEESSPEEEEEEEEE-TTS-EEEEEEEEETTTTEEEEEEEETTT-S-SSSS--SEEE-S-----EETTSGGGHHHHHHHHHHHHS-HHHHHHHHHHHHHHTTTS-PPS--PPP-HHHHHHHHHHHHHH--SSHHHHHHSTT--HHHHHHHHHHHHHHH--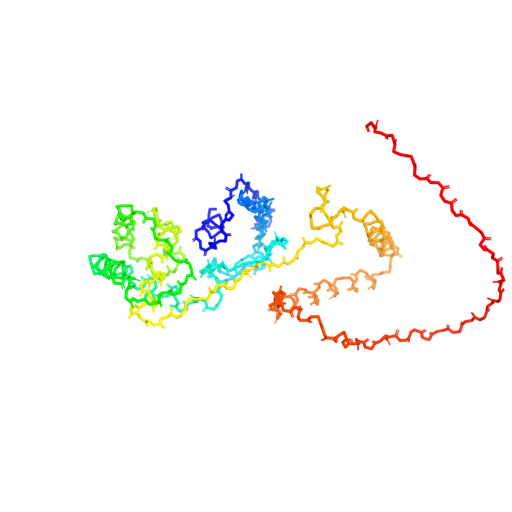PPP---------TT-BTTSSSSB--HHHHHHHHHHHHHHHHHHHTT-HHHHHHHHHHHHHHHHHHTT------S---S-----PPP--------------------------

Mean predicted aligned error: 14.99 Å

Solvent-accessible surface area (backbone atoms only — not comparable to full-atom values): 16743 Å² total; per-residue (Å²): 111,67,68,61,46,36,57,58,32,32,36,49,69,70,42,51,70,80,45,81,45,79,50,71,52,96,88,71,51,38,37,36,45,34,34,18,42,24,81,90,80,72,43,62,37,38,41,33,36,37,56,90,78,42,87,45,85,54,49,62,35,58,77,40,27,31,36,89,76,82,56,87,10,48,26,52,31,34,74,82,16,50,67,41,38,55,43,36,30,55,57,37,60,40,69,48,67,61,56,52,50,50,51,52,50,51,65,70,42,46,87,79,45,91,67,78,85,86,78,85,65,66,72,65,76,66,44,52,58,22,41,46,50,37,32,77,65,48,40,90,41,53,64,53,45,61,65,33,77,72,46,39,40,52,46,52,48,50,36,47,49,47,32,29,74,77,67,67,37,70,81,53,41,65,48,76,48,34,77,70,69,98,37,43,20,93,86,40,57,88,36,52,54,38,62,67,58,48,52,49,52,48,51,54,51,50,52,44,52,54,46,29,74,72,70,43,54,62,58,49,49,49,52,50,48,48,54,48,49,51,56,55,47,60,75,72,46,82,64,55,82,76,93,69,83,70,93,74,78,87,76,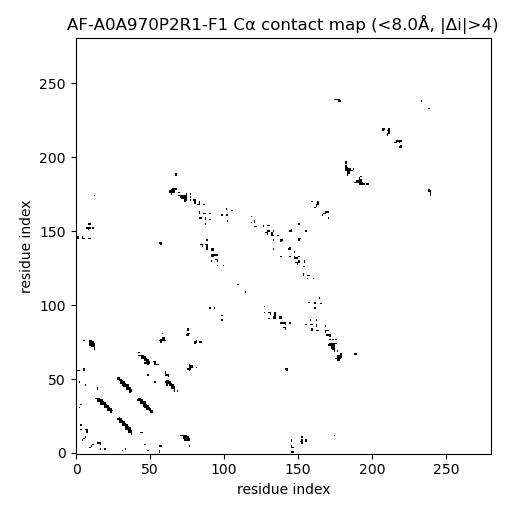78,74,82,78,82,79,78,86,72,92,78,90,83,90,84,82,88,81,88,85,84,84,86,82,91,80,91,78,91,131

Foldseek 3Di:
DLLQLLVFAQWAPQFQWDDWDWDADPVGWIKIWIWTAHPVVRWIKIFIATPVPADDSQALRTPAIATPDWDQIQRRSYPLNQVLQQQLLVQLLDDCVVLLVLLVVCVVCVVVDPDDDDQDAPDCPLLSVLSVQSNVVSDPGSSVNSVGPSNGNNNSSSSSVCCCPVVVRDTGRGGQHDYDDPAADCVQVVHHGNVVSVVVVCVVVVVLVVVVVVVPVVSVVVVVVVVVVVSVVPVVDSPDPDPDPPVDDPPDDDDPDDDDDDDDDDDDDDDDDDDDDDDDD